Protein AF-A0A1Q9CMD3-F1 (afdb_monomer_lite)

InterPro domains:
  IPR043928 DVNP family [PF19060] (43-126)
  IPR043928 DVNP family [PF19060] (177-260)

Sequence (266 aa):
MALPMKNAMKVMKSSAMKAKTSMKAKAMKVMKKKAVSKIAMGKRAKSVVFRGSKEKTSGGLAKSQLMKNKRGKVVSKKMHAKGKTIQKFVQRWLDSVMTARKELGIKGFCAVGGKSAQGKALYAKAKLCTHLEIMALPMKNAMKVMKSSAMKAKTSMKAKAMKVMKKKAVSKIAMGKRAKSVVFRGSKEKTSGGLAKSQLMKNKRGKVVSKKMHAKGKTIQKFVQRWLDSVMTARKELGIKGFCAVGGKSAQGKALYAKAKALYAA

pLDDT: mean 80.27, std 19.7, range [35.28, 97.06]

Organism: Symbiodinium microadriaticum (NCBI:txid2951)

Secondary structure (DSSP, 8-state):
---SSHHHHHHHHHHHHHHHHHHHHTT----------SEE-STTHHHHHHHTSSSEETT---GGGEEE-TTS-EEEHHHHHHHHHHHHHHHHHHHHHHHHHHHTT--S---TT-SSHHHHHHHHHHHHHHHHHHHTS--TTSSSSSS--------------------PPPPSEE-STTHHHHHHTTSSSEETT--BGGGEEE-TTS-EEEHHHHHHHHHHHHHHHHHHHHHHHHHHHTT--S---TT-SSHHHHHHHHHHHHHHH-

Structure (mmCIF, N/CA/C/O backbone):
data_AF-A0A1Q9CMD3-F1
#
_entry.id   AF-A0A1Q9CMD3-F1
#
loop_
_atom_site.group_PDB
_atom_site.id
_atom_site.type_symbol
_atom_site.label_atom_id
_atom_site.label_alt_id
_atom_site.label_comp_id
_atom_site.label_asym_id
_atom_site.label_entity_id
_atom_site.label_seq_id
_atom_site.pdbx_PDB_ins_code
_atom_site.Cartn_x
_atom_site.Cartn_y
_atom_site.Cartn_z
_atom_site.occupancy
_atom_site.B_iso_or_equiv
_atom_site.auth_seq_id
_atom_site.auth_comp_id
_atom_site.auth_asym_id
_atom_site.auth_atom_id
_atom_site.pdbx_PDB_model_num
ATOM 1 N N . MET A 1 1 ? 54.395 -61.297 -70.691 1.00 45.91 1 MET A N 1
ATOM 2 C CA . MET A 1 1 ? 54.664 -60.338 -69.592 1.00 45.91 1 MET A CA 1
ATOM 3 C C . MET A 1 1 ? 53.956 -59.026 -69.931 1.00 45.91 1 MET A C 1
ATOM 5 O O . MET A 1 1 ? 54.362 -58.338 -70.844 1.00 45.91 1 MET A O 1
ATOM 9 N N . ALA A 1 2 ? 52.705 -58.841 -69.519 1.00 41.75 2 ALA A N 1
ATOM 10 C CA . ALA A 1 2 ? 52.321 -58.203 -68.259 1.00 41.75 2 ALA A CA 1
ATOM 11 C C . ALA A 1 2 ? 52.728 -56.707 -68.155 1.00 41.75 2 ALA A C 1
ATOM 13 O O . ALA A 1 2 ? 53.843 -56.397 -67.759 1.00 41.75 2 ALA A O 1
ATOM 14 N N . LEU A 1 3 ? 51.721 -55.832 -68.351 1.00 39.56 3 LEU A N 1
ATOM 15 C CA . LEU A 1 3 ? 51.469 -54.551 -67.652 1.00 39.56 3 LEU A CA 1
ATOM 16 C C . LEU A 1 3 ? 52.010 -53.219 -68.235 1.00 39.56 3 LEU A C 1
ATOM 18 O O . LEU A 1 3 ? 52.979 -52.682 -67.706 1.00 39.56 3 LEU A O 1
ATOM 22 N N . PRO A 1 4 ? 51.229 -52.524 -69.091 1.00 51.47 4 PRO A N 1
ATOM 23 C CA . PRO A 1 4 ? 51.308 -51.067 -69.232 1.00 51.47 4 PRO A CA 1
ATOM 24 C C . PRO A 1 4 ? 50.122 -50.325 -68.577 1.00 51.47 4 PRO A C 1
ATOM 26 O O . PRO A 1 4 ? 49.902 -49.152 -68.851 1.00 51.47 4 PRO A O 1
ATOM 29 N N . MET A 1 5 ? 49.344 -50.960 -67.684 1.00 53.59 5 MET A N 1
ATOM 30 C CA . MET A 1 5 ? 48.170 -50.316 -67.052 1.00 53.59 5 MET A CA 1
ATOM 31 C C . MET A 1 5 ? 48.361 -49.882 -65.586 1.00 53.59 5 MET A C 1
ATOM 33 O O . MET A 1 5 ? 47.509 -49.189 -65.031 1.00 53.59 5 MET A O 1
ATOM 37 N N . LYS A 1 6 ? 49.484 -50.224 -64.933 1.00 52.44 6 LYS A N 1
ATOM 38 C CA . LYS A 1 6 ? 49.703 -49.885 -63.508 1.00 52.44 6 LYS A CA 1
ATOM 39 C C . LYS A 1 6 ? 50.138 -48.431 -63.269 1.00 52.44 6 LYS A C 1
ATOM 41 O O . LYS A 1 6 ? 49.813 -47.878 -62.218 1.00 52.44 6 LYS A O 1
ATOM 46 N N . ASN A 1 7 ? 50.799 -47.781 -64.231 1.00 52.72 7 ASN A N 1
ATOM 47 C CA . ASN A 1 7 ? 51.263 -46.395 -64.063 1.00 52.72 7 ASN A CA 1
ATOM 48 C C . ASN A 1 7 ? 50.187 -45.340 -64.371 1.00 52.72 7 ASN A C 1
ATOM 50 O O . ASN A 1 7 ? 50.139 -44.323 -63.681 1.00 52.72 7 ASN A O 1
ATOM 54 N N . ALA A 1 8 ? 49.257 -45.599 -65.296 1.00 46.97 8 ALA A N 1
ATOM 55 C CA . ALA A 1 8 ? 48.162 -44.667 -65.592 1.00 46.97 8 ALA A CA 1
ATOM 56 C C . ALA A 1 8 ? 47.165 -44.533 -64.418 1.00 46.97 8 ALA A C 1
ATOM 58 O O . ALA A 1 8 ? 46.752 -43.429 -64.057 1.00 46.97 8 ALA A O 1
ATOM 59 N N . MET A 1 9 ? 46.856 -45.635 -63.720 1.00 48.22 9 MET A N 1
ATOM 60 C CA . MET A 1 9 ? 45.978 -45.607 -62.538 1.00 48.22 9 MET A CA 1
ATOM 61 C C . MET A 1 9 ? 46.609 -44.932 -61.305 1.00 48.22 9 MET A C 1
ATOM 63 O O . MET A 1 9 ? 45.882 -44.423 -60.446 1.00 48.22 9 MET A O 1
ATOM 67 N N . LYS A 1 10 ? 47.947 -44.899 -61.198 1.00 51.09 10 LYS A N 1
ATOM 68 C CA . LYS A 1 10 ? 48.663 -44.271 -60.070 1.00 51.09 10 LYS A CA 1
ATOM 69 C C . LYS A 1 10 ? 48.690 -42.741 -60.180 1.00 51.09 10 LYS A C 1
ATOM 71 O O . LYS A 1 10 ? 48.614 -42.058 -59.158 1.00 51.09 10 LYS A O 1
ATOM 76 N N . VAL A 1 11 ? 48.702 -42.204 -61.403 1.00 50.59 11 VAL A N 1
ATOM 77 C CA . VAL A 1 11 ? 48.657 -40.753 -61.665 1.00 50.59 11 VAL A CA 1
ATOM 78 C C . VAL A 1 11 ? 47.238 -40.184 -61.488 1.00 50.59 11 VAL A C 1
ATOM 80 O O . VAL A 1 11 ? 47.074 -39.109 -60.915 1.00 50.59 11 VAL A O 1
ATOM 83 N N . MET A 1 12 ? 46.186 -40.930 -61.847 1.00 49.44 12 MET A N 1
ATOM 84 C CA . MET A 1 12 ? 44.799 -40.497 -61.594 1.00 49.44 12 MET A CA 1
ATOM 85 C C . MET A 1 12 ? 44.410 -40.525 -60.103 1.00 49.44 12 MET A C 1
ATOM 87 O O . MET A 1 12 ? 43.695 -39.635 -59.634 1.00 49.44 12 MET A O 1
ATOM 91 N N . LYS A 1 13 ? 44.908 -41.496 -59.317 1.00 50.81 13 LYS A N 1
ATOM 92 C CA . LYS A 1 13 ? 44.620 -41.576 -57.869 1.00 50.81 13 LYS A CA 1
ATOM 93 C C . LYS A 1 13 ? 45.276 -40.455 -57.050 1.00 50.81 13 LYS A C 1
ATOM 95 O O . LYS A 1 13 ? 44.683 -40.027 -56.061 1.00 50.81 13 LYS A O 1
ATOM 100 N N . SER A 1 14 ? 46.440 -39.935 -57.448 1.00 47.00 14 SER A N 1
ATOM 101 C CA . SER A 1 14 ? 47.123 -38.852 -56.716 1.00 47.00 14 SER A CA 1
ATOM 102 C C . SER A 1 14 ? 46.487 -37.472 -56.948 1.00 47.00 14 SER A C 1
ATOM 104 O O . SER A 1 14 ? 46.423 -36.662 -56.018 1.00 47.00 14 SER A O 1
ATOM 106 N N . SER A 1 15 ? 45.931 -37.229 -58.141 1.00 49.12 15 SER A N 1
ATOM 107 C CA . SER A 1 15 ? 45.196 -35.995 -58.456 1.00 49.12 15 SER A CA 1
ATOM 108 C C . SER A 1 15 ? 43.824 -35.948 -57.757 1.00 49.12 15 SER A C 1
ATOM 110 O O . SER A 1 15 ? 43.466 -34.948 -57.129 1.00 49.12 15 SER A O 1
ATOM 112 N N . ALA A 1 16 ? 43.100 -37.076 -57.716 1.00 44.84 16 ALA A N 1
ATOM 113 C CA . ALA A 1 16 ? 41.810 -37.172 -57.023 1.00 44.84 16 ALA A CA 1
ATOM 114 C C . ALA A 1 16 ? 41.920 -37.053 -55.484 1.00 44.84 16 ALA A C 1
ATOM 116 O O . ALA A 1 16 ? 41.021 -36.510 -54.833 1.00 44.84 16 ALA A O 1
ATOM 117 N N . MET A 1 17 ? 43.025 -37.511 -54.878 1.00 47.94 17 MET A N 1
ATOM 118 C CA . MET A 1 17 ? 43.233 -37.422 -53.423 1.00 47.94 17 MET A CA 1
ATOM 119 C C . MET A 1 17 ? 43.697 -36.025 -52.962 1.00 47.94 17 MET A C 1
ATOM 121 O O . MET A 1 17 ? 43.303 -35.595 -51.875 1.00 47.94 17 MET A O 1
ATOM 125 N N . LYS A 1 18 ? 44.447 -35.276 -53.792 1.00 49.75 18 LYS A N 1
ATOM 126 C CA . LYS A 1 18 ? 44.808 -33.858 -53.541 1.00 49.75 18 LYS A CA 1
ATOM 127 C C . LYS A 1 18 ? 43.631 -32.888 -53.738 1.00 49.75 18 LYS A C 1
ATOM 129 O O . LYS A 1 18 ? 43.556 -31.855 -53.067 1.00 49.75 18 LYS A O 1
ATOM 134 N N . ALA A 1 19 ? 42.660 -33.238 -54.583 1.00 42.16 19 ALA A N 1
ATOM 135 C CA . ALA A 1 19 ? 41.418 -32.474 -54.724 1.00 42.16 19 ALA A CA 1
ATOM 136 C C . ALA A 1 19 ? 40.466 -32.652 -53.517 1.00 42.16 19 ALA A C 1
ATOM 138 O O . ALA A 1 19 ? 39.812 -31.699 -53.095 1.00 42.16 19 ALA A O 1
ATOM 139 N N . LYS A 1 20 ? 40.426 -33.836 -52.882 1.00 44.34 20 LYS A N 1
ATOM 140 C CA . LYS A 1 20 ? 39.588 -34.070 -51.684 1.00 44.34 20 LYS A CA 1
ATOM 141 C C . LYS A 1 20 ? 40.171 -33.494 -50.386 1.00 44.34 20 LYS A C 1
ATOM 143 O O . LYS A 1 20 ? 39.403 -33.071 -49.520 1.00 44.34 20 LYS A O 1
ATOM 148 N N . THR A 1 21 ? 41.495 -33.422 -50.235 1.00 44.50 21 THR A N 1
ATOM 149 C CA . THR A 1 21 ? 42.132 -32.816 -49.045 1.00 44.50 21 THR A CA 1
ATOM 150 C C . THR A 1 21 ? 42.073 -31.287 -49.044 1.00 44.50 21 THR A C 1
ATOM 152 O O . THR A 1 21 ? 41.941 -30.689 -47.977 1.00 44.50 21 THR A O 1
ATOM 155 N N . SER A 1 22 ? 42.045 -30.640 -50.212 1.00 40.25 22 SER A N 1
ATOM 156 C CA . SER A 1 22 ? 41.871 -29.181 -50.317 1.00 40.25 22 SER A CA 1
ATOM 157 C C . SER A 1 22 ? 40.414 -28.715 -50.156 1.00 40.25 22 SER A C 1
ATOM 159 O O . SER A 1 22 ? 40.174 -27.598 -49.690 1.00 40.25 22 SER A O 1
ATOM 161 N N . MET A 1 23 ? 39.424 -29.570 -50.444 1.00 44.78 23 MET A N 1
ATOM 162 C CA . MET A 1 23 ? 38.004 -29.250 -50.222 1.00 44.78 23 MET A CA 1
ATOM 163 C C . MET A 1 23 ? 37.553 -29.417 -48.762 1.00 44.78 23 MET A C 1
ATOM 165 O O . MET A 1 23 ? 36.684 -28.671 -48.309 1.00 44.78 23 MET A O 1
ATOM 169 N N . LYS A 1 24 ? 38.171 -30.315 -47.977 1.00 45.47 24 LYS A N 1
ATOM 170 C CA . LYS A 1 24 ? 37.825 -30.493 -46.550 1.00 45.47 24 LYS A CA 1
ATOM 171 C C . LYS A 1 24 ? 38.334 -29.346 -45.660 1.00 45.47 24 LYS A C 1
ATOM 173 O O . LYS A 1 24 ? 37.730 -29.062 -44.629 1.00 45.47 24 LYS A O 1
ATOM 178 N N . ALA A 1 25 ? 39.375 -28.625 -46.087 1.00 45.84 25 ALA A N 1
ATOM 179 C CA . ALA A 1 25 ? 39.889 -27.444 -45.385 1.00 45.84 25 ALA A CA 1
ATOM 180 C C . ALA A 1 25 ? 39.056 -26.165 -45.626 1.00 45.84 25 ALA A C 1
ATOM 182 O O . ALA A 1 25 ? 39.035 -25.274 -44.778 1.00 45.84 25 ALA A O 1
ATOM 183 N N . LYS A 1 26 ? 38.312 -26.070 -46.740 1.00 47.91 26 LYS A N 1
ATOM 184 C CA . LYS A 1 26 ? 37.488 -24.889 -47.081 1.00 47.91 26 LYS A CA 1
ATOM 185 C C . LYS A 1 26 ? 36.060 -24.908 -46.513 1.00 47.91 26 LYS A C 1
ATOM 187 O O . LYS A 1 26 ? 35.317 -23.952 -46.724 1.00 47.91 26 LYS A O 1
ATOM 192 N N . ALA A 1 27 ? 35.689 -25.936 -45.745 1.00 42.16 27 ALA A N 1
ATOM 193 C CA . ALA A 1 27 ? 34.388 -26.029 -45.072 1.00 42.16 27 ALA A CA 1
ATOM 194 C C . ALA A 1 27 ? 34.438 -25.792 -43.549 1.00 42.16 27 ALA A C 1
ATOM 196 O O . ALA A 1 27 ? 33.405 -25.875 -42.889 1.00 42.16 27 ALA A O 1
ATOM 197 N N . MET A 1 28 ? 35.582 -25.406 -42.969 1.00 50.91 28 MET A N 1
ATOM 198 C CA . MET A 1 28 ? 35.566 -24.735 -41.665 1.00 50.91 28 MET A CA 1
ATOM 199 C C . MET A 1 28 ? 35.307 -23.251 -41.890 1.00 50.91 28 MET A C 1
ATOM 201 O O . MET A 1 28 ? 36.208 -22.413 -41.857 1.00 50.91 28 MET A O 1
ATOM 205 N N . LYS A 1 29 ? 34.039 -22.910 -42.136 1.00 52.44 29 LYS A N 1
ATOM 206 C CA . LYS A 1 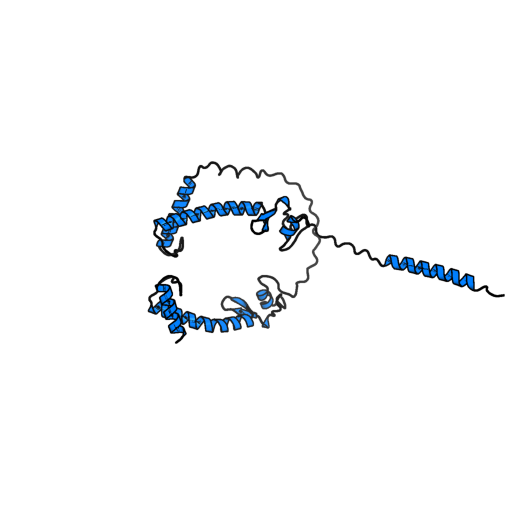29 ? 33.581 -21.529 -42.030 1.00 52.44 29 LYS A CA 1
ATOM 207 C C . LYS A 1 29 ? 33.832 -21.106 -40.590 1.00 52.44 29 LYS A C 1
ATOM 209 O O . LYS A 1 29 ? 33.060 -21.450 -39.699 1.00 52.44 29 LYS A O 1
ATOM 214 N N . VAL A 1 30 ? 34.946 -20.401 -40.389 1.00 52.50 30 VAL A N 1
ATOM 215 C CA . VAL A 1 30 ? 35.328 -19.711 -39.161 1.00 52.50 30 VAL A CA 1
ATOM 216 C C . VAL A 1 30 ? 34.055 -19.118 -38.577 1.00 52.50 30 VAL A C 1
ATOM 218 O O . VAL A 1 30 ? 33.485 -18.177 -39.138 1.00 52.50 30 VAL A O 1
ATOM 221 N N . MET A 1 31 ? 33.554 -19.710 -37.490 1.00 54.78 31 MET A N 1
ATOM 222 C CA . MET A 1 31 ? 32.472 -19.128 -36.712 1.00 54.78 31 MET A CA 1
ATOM 223 C C . MET A 1 31 ? 33.033 -17.800 -36.212 1.00 54.78 31 MET A C 1
ATOM 225 O O . MET A 1 31 ? 33.760 -17.753 -35.222 1.00 54.78 31 MET A O 1
ATOM 229 N N . LYS A 1 32 ? 32.785 -16.720 -36.960 1.00 59.06 32 LYS A N 1
ATOM 230 C CA . LYS A 1 32 ? 33.222 -15.369 -36.621 1.00 59.06 32 LYS A CA 1
ATOM 231 C C . LYS A 1 32 ? 32.688 -15.121 -35.216 1.00 59.06 32 LYS A C 1
ATOM 233 O O . LYS A 1 32 ? 31.472 -14.996 -35.055 1.00 59.06 32 LYS A O 1
ATOM 238 N N . LYS A 1 33 ? 33.562 -15.176 -34.195 1.00 57.81 33 LYS A N 1
ATOM 239 C CA . LYS A 1 33 ? 33.167 -15.036 -32.784 1.00 57.81 33 LYS A CA 1
ATOM 240 C C . LYS A 1 33 ? 32.242 -13.828 -32.715 1.00 57.81 33 LYS A C 1
ATOM 242 O O . LYS A 1 33 ? 32.647 -12.728 -33.092 1.00 57.81 33 LYS A O 1
ATOM 247 N N . LYS A 1 34 ? 30.980 -14.033 -32.313 1.00 60.78 34 LYS A N 1
ATOM 248 C CA . LYS A 1 34 ? 30.021 -12.930 -32.176 1.00 60.78 34 LYS A CA 1
ATOM 249 C C . LYS A 1 34 ? 30.675 -11.886 -31.281 1.00 60.78 34 LYS A C 1
ATOM 251 O O . LYS A 1 34 ? 30.988 -12.194 -30.133 1.00 60.78 34 LYS A O 1
ATOM 256 N N . ALA A 1 35 ? 30.900 -10.682 -31.807 1.00 64.75 35 ALA A N 1
ATOM 257 C CA . ALA A 1 35 ? 31.479 -9.592 -31.036 1.00 64.75 35 ALA A CA 1
ATOM 258 C C . ALA A 1 35 ? 30.592 -9.349 -29.808 1.00 64.75 35 ALA A C 1
ATOM 260 O O . ALA A 1 35 ? 29.446 -8.903 -29.908 1.00 64.75 35 ALA A O 1
ATOM 261 N N . VAL A 1 36 ? 31.096 -9.730 -28.638 1.00 68.69 36 VAL A N 1
ATOM 262 C CA . VAL A 1 36 ? 30.361 -9.616 -27.386 1.00 68.69 36 VAL A CA 1
ATOM 263 C C . VAL A 1 36 ? 30.291 -8.130 -27.041 1.00 68.69 36 VAL A C 1
ATOM 265 O O . VAL A 1 36 ? 31.316 -7.468 -26.920 1.00 68.69 36 VAL A O 1
ATOM 268 N N . SER A 1 37 ? 29.079 -7.584 -26.888 1.00 83.00 37 SER A N 1
ATOM 269 C CA . SER A 1 37 ? 28.896 -6.151 -26.613 1.00 83.00 37 SER A CA 1
ATOM 270 C C . SER A 1 37 ? 29.738 -5.698 -25.412 1.00 83.00 37 SER A C 1
ATOM 272 O O . SER A 1 37 ? 29.690 -6.329 -24.360 1.00 83.00 37 SER A O 1
ATOM 274 N N . LYS A 1 38 ? 30.455 -4.575 -25.507 1.00 85.62 38 LYS A N 1
ATOM 275 C CA . LYS A 1 38 ? 31.167 -3.985 -24.352 1.00 85.62 38 LYS A CA 1
ATOM 276 C C . LYS A 1 38 ? 30.211 -3.408 -23.296 1.00 85.62 38 LYS A C 1
ATOM 278 O O . LYS A 1 38 ? 30.563 -3.247 -22.129 1.00 85.62 38 LYS A O 1
ATOM 283 N N . ILE A 1 39 ? 28.968 -3.140 -23.706 1.00 89.00 39 ILE A N 1
ATOM 284 C CA . ILE A 1 39 ? 27.906 -2.562 -22.881 1.00 89.00 39 ILE A CA 1
ATOM 285 C C . ILE A 1 39 ? 27.038 -3.671 -22.280 1.00 89.00 39 ILE A C 1
ATOM 287 O O . ILE A 1 39 ? 26.512 -4.531 -22.996 1.00 89.00 39 ILE A O 1
ATOM 291 N N . ALA A 1 40 ? 26.855 -3.624 -20.963 1.00 88.56 40 ALA A N 1
ATOM 292 C CA . ALA A 1 40 ? 25.946 -4.487 -20.228 1.00 88.56 40 ALA A CA 1
ATOM 293 C C . ALA A 1 40 ? 24.516 -3.930 -20.243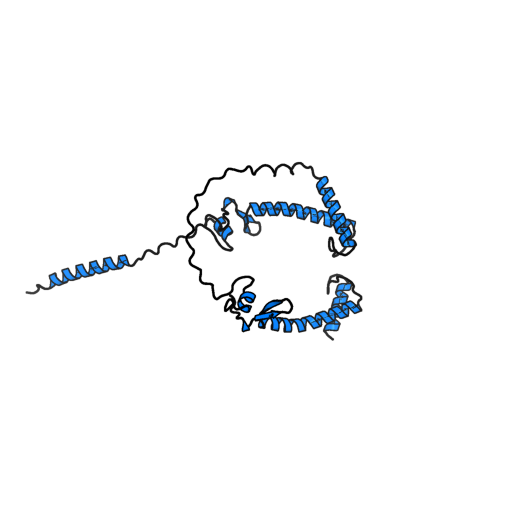 1.00 88.56 40 ALA A C 1
ATOM 295 O O . ALA A 1 40 ? 24.276 -2.770 -19.894 1.00 88.56 40 ALA A O 1
ATOM 296 N N . MET A 1 41 ? 23.559 -4.793 -20.580 1.00 87.75 41 MET A N 1
ATOM 297 C CA . MET A 1 41 ? 22.130 -4.482 -20.616 1.00 87.75 41 MET A CA 1
ATOM 298 C C . MET A 1 41 ? 21.336 -5.446 -19.725 1.00 87.75 41 MET A C 1
ATOM 300 O O . MET A 1 41 ? 21.819 -6.509 -19.334 1.00 87.75 41 MET A O 1
ATOM 304 N N . GLY A 1 42 ? 20.107 -5.059 -19.383 1.00 88.69 42 GLY A N 1
ATOM 305 C CA . GLY A 1 42 ? 19.183 -5.887 -18.607 1.00 88.69 42 GLY A CA 1
ATOM 306 C C . GLY A 1 42 ? 19.400 -5.862 -17.088 1.00 88.69 42 GLY A C 1
ATOM 307 O O . GLY A 1 42 ? 20.217 -5.118 -16.544 1.00 88.69 42 GLY A O 1
ATOM 308 N N . LYS A 1 43 ? 18.632 -6.697 -16.373 1.00 87.25 43 LYS A N 1
ATOM 309 C CA . LYS A 1 43 ? 18.530 -6.696 -14.897 1.00 87.25 43 LYS A CA 1
ATOM 310 C C . LYS A 1 43 ? 19.873 -6.917 -14.190 1.00 87.25 43 LYS A C 1
ATOM 312 O O . LYS A 1 43 ? 20.099 -6.369 -13.114 1.00 87.25 43 LYS A O 1
ATOM 317 N N . ARG A 1 44 ? 20.767 -7.703 -14.799 1.00 90.00 44 ARG A N 1
ATOM 318 C CA . ARG A 1 44 ? 22.097 -8.036 -14.265 1.00 90.00 44 ARG A CA 1
ATOM 319 C C . ARG A 1 44 ? 23.201 -7.080 -14.735 1.00 90.00 44 ARG A C 1
ATOM 321 O O . ARG A 1 44 ? 24.358 -7.311 -14.402 1.00 90.00 44 ARG A O 1
ATOM 328 N N . ALA A 1 45 ? 22.886 -5.993 -15.447 1.00 92.75 45 ALA A N 1
ATOM 329 C CA . ALA A 1 45 ? 23.901 -5.119 -16.044 1.00 92.75 45 ALA A CA 1
ATOM 330 C C . ALA A 1 45 ? 24.957 -4.638 -15.035 1.00 92.75 45 ALA A C 1
ATOM 332 O O . ALA A 1 45 ? 26.149 -4.839 -15.245 1.00 92.75 45 ALA A O 1
ATOM 333 N N . LYS A 1 46 ? 24.524 -4.086 -13.893 1.00 93.88 46 LYS A N 1
ATOM 334 C CA . LYS A 1 46 ? 25.440 -3.615 -12.838 1.00 93.88 46 LYS A CA 1
ATOM 335 C C . LYS A 1 46 ? 26.289 -4.748 -12.261 1.00 93.88 46 LYS A C 1
ATOM 337 O O . LYS A 1 46 ? 27.476 -4.558 -12.043 1.00 93.88 46 LYS A O 1
ATOM 342 N N . SER A 1 47 ? 25.713 -5.931 -12.045 1.00 93.19 47 SER A N 1
ATOM 343 C CA . SER A 1 47 ? 26.474 -7.075 -11.531 1.00 93.19 47 SER A CA 1
ATOM 344 C C . SER A 1 47 ? 27.495 -7.613 -12.529 1.00 93.19 47 SER A C 1
ATOM 346 O O . SER A 1 47 ? 28.584 -7.985 -12.114 1.00 93.19 47 SER A O 1
ATOM 348 N N . VAL A 1 48 ? 27.174 -7.630 -13.825 1.00 93.00 48 VAL A N 1
ATOM 349 C CA . VAL A 1 48 ? 28.094 -8.102 -14.870 1.00 93.00 48 VAL A CA 1
ATOM 350 C C . VAL A 1 48 ? 29.262 -7.126 -15.043 1.00 93.00 48 VAL A C 1
ATOM 352 O O . VAL A 1 48 ? 30.405 -7.560 -15.117 1.00 93.00 48 VAL A O 1
ATOM 355 N N . VAL A 1 49 ? 28.995 -5.815 -15.011 1.00 94.75 49 VAL A N 1
ATOM 356 C CA . VAL A 1 49 ? 30.052 -4.784 -15.024 1.00 94.75 49 VAL A CA 1
ATOM 357 C C . VAL A 1 49 ? 30.922 -4.868 -13.772 1.00 94.75 49 VAL A C 1
ATOM 359 O O . VAL A 1 49 ? 32.141 -4.801 -13.854 1.00 94.75 49 VAL A O 1
ATOM 362 N N . PHE A 1 50 ? 30.318 -5.079 -12.602 1.00 94.19 50 PHE A N 1
ATOM 363 C CA . PHE A 1 50 ? 31.071 -5.218 -11.355 1.00 94.19 50 PHE A CA 1
ATOM 364 C C . PHE A 1 50 ? 31.976 -6.461 -11.337 1.00 94.19 50 PHE A C 1
ATOM 366 O O . PHE A 1 50 ? 33.073 -6.405 -10.788 1.00 94.19 50 PHE A O 1
ATOM 373 N N . ARG A 1 51 ? 31.541 -7.559 -11.972 1.00 91.38 51 ARG A N 1
ATOM 374 C CA . ARG A 1 51 ? 32.350 -8.772 -12.186 1.00 91.38 51 ARG A CA 1
ATOM 375 C C . ARG A 1 51 ? 33.457 -8.590 -13.233 1.00 91.38 51 ARG A C 1
ATOM 377 O O . ARG A 1 51 ? 34.363 -9.405 -13.266 1.00 91.38 51 ARG A O 1
ATOM 38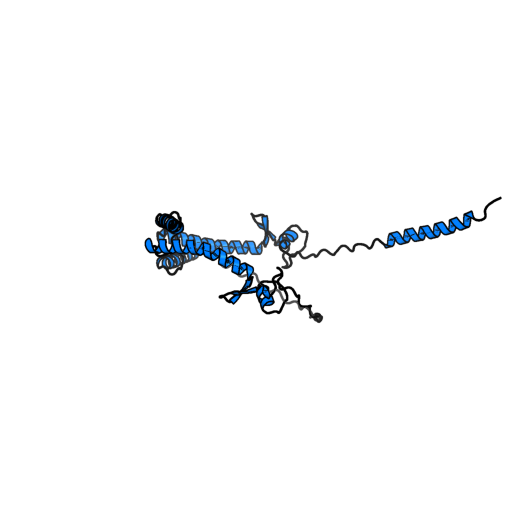4 N N . GLY A 1 52 ? 33.400 -7.544 -14.060 1.00 90.19 52 GLY A N 1
ATOM 385 C CA . GLY A 1 52 ? 34.406 -7.253 -15.086 1.00 90.19 52 GLY A CA 1
ATOM 386 C C . GLY A 1 52 ? 34.141 -7.880 -16.456 1.00 90.19 52 GLY A C 1
ATOM 387 O O . GLY A 1 52 ? 34.884 -7.614 -17.388 1.00 90.19 52 GLY A O 1
ATOM 388 N N . SER A 1 53 ? 33.057 -8.643 -16.643 1.00 88.50 53 SER A N 1
ATOM 389 C CA . SER A 1 53 ? 32.749 -9.262 -17.949 1.00 88.50 53 SER A CA 1
ATOM 390 C C . SER A 1 53 ? 32.295 -8.250 -19.014 1.00 88.50 53 SER A C 1
ATOM 392 O O . SER A 1 53 ? 32.090 -8.608 -20.174 1.00 88.50 53 SER A O 1
ATOM 394 N N . LYS A 1 54 ? 32.028 -7.003 -18.605 1.00 88.69 54 LYS A N 1
ATOM 395 C CA . LYS A 1 54 ? 31.573 -5.887 -19.443 1.00 88.69 54 LYS A CA 1
ATOM 396 C C . LYS A 1 54 ? 32.171 -4.592 -18.906 1.00 88.69 54 LYS A C 1
ATOM 398 O O . LYS A 1 54 ? 32.270 -4.426 -17.693 1.00 88.69 54 LYS A O 1
ATOM 403 N N . GLU A 1 55 ? 32.478 -3.656 -19.796 1.00 90.25 55 GLU A N 1
ATOM 404 C CA . GLU A 1 55 ? 33.143 -2.396 -19.444 1.00 90.25 55 GLU A CA 1
ATOM 405 C C . GLU A 1 55 ? 32.195 -1.422 -18.723 1.00 90.25 55 GLU A C 1
ATOM 407 O O . GLU A 1 55 ? 32.540 -0.844 -17.691 1.00 90.25 55 GLU A O 1
ATOM 412 N N . LYS A 1 56 ? 30.973 -1.244 -19.245 1.00 93.31 56 LYS A N 1
ATOM 413 C CA . LYS A 1 56 ? 30.011 -0.257 -18.729 1.00 93.31 56 LYS A CA 1
ATOM 414 C C . LYS A 1 56 ? 28.565 -0.702 -18.868 1.00 93.31 56 LYS A C 1
ATOM 416 O O . LYS A 1 56 ? 28.223 -1.525 -19.713 1.00 93.31 56 LYS A O 1
ATOM 421 N N . THR A 1 57 ? 27.684 -0.152 -18.037 1.00 92.88 57 THR A N 1
ATOM 422 C CA . THR A 1 57 ? 26.230 -0.343 -18.197 1.00 92.88 57 THR A CA 1
ATOM 423 C C . THR A 1 57 ? 25.692 0.514 -19.345 1.00 92.88 57 THR A C 1
ATOM 425 O O . THR A 1 57 ? 26.344 1.468 -19.762 1.00 92.88 57 THR A O 1
ATOM 428 N N . SER A 1 58 ? 24.473 0.242 -19.820 1.00 88.44 58 SER A N 1
ATOM 429 C CA . SER A 1 58 ? 23.786 1.119 -20.786 1.00 88.44 58 SER A CA 1
ATOM 430 C C . SER A 1 58 ? 23.636 2.571 -20.309 1.00 88.44 58 SER A C 1
ATOM 432 O O . SER A 1 58 ? 23.506 3.466 -21.131 1.00 88.44 58 SER A O 1
ATOM 434 N N . GLY A 1 59 ? 23.681 2.811 -18.993 1.00 87.56 59 GLY A N 1
ATOM 435 C CA . GLY A 1 59 ? 23.691 4.143 -18.378 1.00 87.56 59 GLY A CA 1
ATOM 436 C C . GLY A 1 59 ? 25.090 4.678 -18.049 1.00 87.56 59 GLY A C 1
ATOM 437 O O . GLY A 1 59 ? 25.210 5.538 -17.186 1.00 87.56 59 GLY A O 1
ATOM 438 N N . GLY A 1 60 ? 26.151 4.117 -18.635 1.00 91.81 60 GLY A N 1
ATOM 439 C CA . GLY A 1 60 ? 27.521 4.627 -18.511 1.00 91.81 60 GLY A CA 1
ATOM 440 C C . GLY A 1 60 ? 28.278 4.251 -17.233 1.00 91.81 60 GLY A C 1
ATOM 441 O O . GLY A 1 60 ? 29.461 4.549 -17.143 1.00 91.81 60 GLY A O 1
ATOM 442 N N . LEU A 1 61 ? 27.659 3.565 -16.262 1.00 93.94 61 LEU A N 1
ATOM 443 C CA . LEU A 1 61 ? 28.372 3.191 -15.029 1.00 93.94 61 LEU A CA 1
ATOM 444 C C . LEU A 1 61 ? 29.471 2.153 -15.280 1.00 93.94 61 LEU A C 1
ATOM 446 O O . LEU A 1 61 ? 29.163 1.074 -15.796 1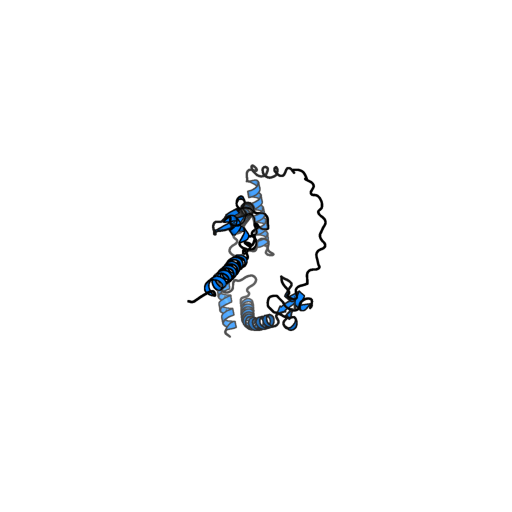.00 93.94 61 LEU A O 1
ATOM 450 N N . ALA A 1 62 ? 30.685 2.462 -14.822 1.00 94.75 62 ALA A N 1
ATOM 451 C CA . ALA A 1 62 ? 31.842 1.566 -14.767 1.00 94.75 62 ALA A CA 1
ATOM 452 C C . ALA A 1 62 ? 31.984 0.885 -13.389 1.00 94.75 62 ALA A C 1
ATOM 454 O O . ALA A 1 62 ? 31.328 1.272 -12.416 1.00 94.75 62 ALA A O 1
ATOM 455 N N . LYS A 1 63 ? 32.869 -0.118 -13.284 1.00 94.31 63 LYS A N 1
ATOM 456 C CA . LYS A 1 63 ? 33.110 -0.890 -12.046 1.00 94.31 63 LYS A CA 1
ATOM 457 C C . LYS A 1 63 ? 33.476 -0.005 -10.847 1.00 94.31 63 LYS A C 1
ATOM 459 O O . LYS A 1 63 ? 32.936 -0.216 -9.764 1.00 94.31 63 LYS A O 1
ATOM 464 N N . SER A 1 64 ? 34.307 1.021 -11.044 1.00 94.38 64 SER A N 1
ATOM 465 C CA . SER A 1 64 ? 34.752 1.950 -9.987 1.00 94.38 64 SER A CA 1
ATOM 466 C C . SER A 1 64 ? 33.601 2.685 -9.286 1.00 94.38 64 SER A C 1
ATOM 468 O O . SER A 1 64 ? 33.689 3.003 -8.098 1.00 94.38 64 SER A O 1
ATOM 470 N N . GLN A 1 65 ? 32.487 2.901 -9.991 1.00 94.12 65 GLN A N 1
ATOM 471 C CA . GLN A 1 65 ? 31.300 3.619 -9.515 1.00 94.12 65 GLN A CA 1
ATOM 472 C C . GLN A 1 65 ? 30.247 2.698 -8.878 1.00 94.12 65 GLN A C 1
ATOM 474 O O . GLN A 1 65 ? 29.167 3.156 -8.478 1.00 94.12 65 GLN A O 1
ATOM 479 N N . LEU A 1 66 ? 30.531 1.398 -8.796 1.00 96.12 66 LEU A N 1
ATOM 480 C CA . LEU A 1 66 ? 29.641 0.371 -8.267 1.00 96.12 66 LEU A CA 1
ATOM 481 C C . LEU A 1 66 ? 30.182 -0.197 -6.947 1.00 96.12 66 LEU A C 1
ATOM 483 O O . LEU A 1 66 ? 31.382 -0.209 -6.696 1.00 96.12 66 LEU A O 1
ATOM 487 N N . MET A 1 67 ? 29.279 -0.665 -6.088 1.00 95.12 67 MET A N 1
ATOM 488 C CA . MET A 1 67 ? 29.598 -1.326 -4.817 1.00 95.12 67 MET A CA 1
ATOM 489 C C . MET A 1 67 ? 28.568 -2.416 -4.508 1.00 95.12 67 MET A C 1
ATOM 491 O O . MET A 1 67 ? 27.425 -2.331 -4.966 1.00 95.12 67 MET A O 1
ATOM 495 N N . LYS A 1 68 ? 28.939 -3.419 -3.710 1.00 95.19 68 LYS A N 1
ATOM 496 C CA . LYS A 1 68 ? 27.985 -4.373 -3.124 1.00 95.19 68 LYS A CA 1
ATOM 497 C C . LYS A 1 68 ? 27.434 -3.797 -1.818 1.00 95.19 68 LYS A C 1
ATOM 499 O O . LYS A 1 68 ? 28.182 -3.240 -1.025 1.00 95.19 68 LYS A O 1
ATOM 504 N N . ASN A 1 69 ? 26.123 -3.897 -1.608 1.00 93.06 69 ASN A N 1
ATOM 505 C CA . ASN A 1 69 ? 25.517 -3.584 -0.312 1.00 93.06 69 ASN A CA 1
ATOM 506 C C . ASN A 1 69 ? 25.551 -4.805 0.626 1.00 93.06 69 ASN A C 1
ATOM 508 O O . ASN A 1 69 ? 25.856 -5.911 0.186 1.00 93.06 69 ASN A O 1
ATOM 512 N N . LYS A 1 70 ? 25.123 -4.629 1.885 1.00 91.12 70 LYS A N 1
ATOM 513 C CA . LYS A 1 70 ? 25.021 -5.722 2.874 1.00 91.12 70 LYS A CA 1
ATOM 514 C C . LYS A 1 70 ? 24.144 -6.914 2.453 1.00 91.12 70 LYS A C 1
ATOM 516 O O . LYS A 1 70 ? 24.254 -7.985 3.016 1.00 91.12 70 LYS A O 1
ATOM 521 N N . ARG A 1 71 ? 23.269 -6.737 1.455 1.00 90.81 71 ARG A N 1
ATOM 522 C CA . ARG A 1 71 ? 22.403 -7.791 0.887 1.00 90.81 71 ARG A CA 1
ATOM 523 C C . ARG A 1 71 ? 23.014 -8.436 -0.367 1.00 90.81 71 ARG A C 1
ATOM 525 O O . ARG A 1 71 ? 22.296 -9.034 -1.160 1.00 90.81 71 ARG A O 1
ATOM 532 N N . GLY A 1 72 ? 24.296 -8.189 -0.644 1.00 90.69 72 GLY A N 1
ATOM 533 C CA . GLY A 1 72 ? 25.005 -8.689 -1.825 1.00 90.69 72 GLY A CA 1
ATOM 534 C C . GLY A 1 72 ? 24.611 -8.039 -3.162 1.00 90.69 72 GLY A C 1
ATOM 535 O O . GLY A 1 72 ? 25.139 -8.406 -4.213 1.00 90.69 72 GLY A O 1
ATOM 536 N N . LYS A 1 73 ? 23.711 -7.046 -3.174 1.00 93.31 73 LYS A N 1
ATOM 537 C CA . LYS A 1 73 ? 23.245 -6.385 -4.403 1.00 93.31 73 LYS A CA 1
ATOM 538 C C . LYS A 1 73 ? 24.236 -5.317 -4.860 1.00 93.31 73 LYS A C 1
ATOM 540 O O . LYS A 1 73 ? 24.577 -4.415 -4.096 1.00 93.31 73 LYS A O 1
ATOM 545 N N . VAL A 1 74 ? 24.608 -5.362 -6.142 1.00 95.25 74 VAL A N 1
ATOM 546 C CA . VAL A 1 74 ? 25.447 -4.332 -6.772 1.00 95.25 74 VAL A CA 1
ATOM 547 C C . VAL A 1 74 ? 24.631 -3.068 -7.052 1.00 95.25 74 VAL A C 1
ATOM 549 O O . VAL A 1 74 ? 23.658 -3.079 -7.814 1.00 95.25 74 VAL A O 1
ATOM 552 N N . VAL A 1 75 ? 25.044 -1.963 -6.442 1.00 94.44 75 VAL A N 1
ATOM 553 C CA . VAL A 1 75 ? 24.413 -0.642 -6.519 1.00 94.44 75 VAL A CA 1
ATOM 554 C C . VAL A 1 75 ? 25.433 0.422 -6.926 1.00 94.44 75 VAL A C 1
ATOM 556 O O . VAL A 1 75 ? 26.635 0.187 -6.901 1.00 94.44 75 VAL A O 1
ATOM 559 N N . SER A 1 76 ? 24.954 1.598 -7.336 1.00 95.12 76 SER A N 1
ATOM 560 C CA . SER A 1 76 ? 25.830 2.745 -7.616 1.00 95.12 76 SER A CA 1
ATOM 561 C C . SER A 1 76 ? 26.258 3.405 -6.306 1.00 95.12 76 SER A C 1
ATOM 563 O O . SER A 1 76 ? 25.392 3.685 -5.476 1.00 95.12 76 SER A O 1
ATOM 565 N N . LYS A 1 77 ? 27.555 3.703 -6.154 1.00 96.00 77 LYS A N 1
ATOM 566 C CA . LYS A 1 77 ? 28.114 4.422 -4.996 1.00 96.00 77 LYS A CA 1
ATOM 567 C C . LYS A 1 77 ? 27.441 5.785 -4.798 1.00 96.00 77 LYS A C 1
ATOM 569 O O . LYS A 1 77 ? 26.976 6.085 -3.704 1.00 96.00 77 LYS A O 1
ATOM 574 N N . LYS A 1 78 ? 27.270 6.555 -5.882 1.00 93.75 78 LYS A N 1
ATOM 575 C CA . LYS A 1 78 ? 26.578 7.860 -5.874 1.00 93.75 78 LYS A CA 1
ATOM 576 C C . LYS A 1 78 ? 25.136 7.743 -5.374 1.00 93.75 78 LYS A C 1
ATOM 578 O O . LYS A 1 78 ? 24.705 8.511 -4.520 1.00 93.75 78 LYS A O 1
ATOM 583 N N . MET A 1 79 ? 24.393 6.753 -5.876 1.00 91.75 79 MET A N 1
ATOM 584 C CA . MET A 1 79 ? 23.013 6.516 -5.432 1.00 91.75 79 MET A CA 1
ATOM 585 C C . MET A 1 79 ? 22.943 6.042 -3.979 1.00 91.75 79 MET A C 1
ATOM 587 O O . MET A 1 79 ? 22.017 6.415 -3.267 1.00 91.75 79 MET A O 1
ATOM 591 N N . HIS A 1 80 ? 23.905 5.230 -3.537 1.00 93.38 80 HIS A N 1
ATOM 592 C CA . HIS A 1 80 ? 23.994 4.791 -2.149 1.00 93.38 80 HIS A CA 1
ATOM 593 C C . HIS A 1 80 ? 24.257 5.973 -1.205 1.00 93.38 80 HIS A C 1
ATOM 595 O O . HIS A 1 80 ? 23.544 6.120 -0.217 1.00 93.38 80 HIS A O 1
ATOM 601 N N . ALA A 1 81 ? 25.198 6.859 -1.550 1.00 92.25 81 ALA A N 1
ATOM 602 C CA . ALA A 1 81 ? 25.487 8.072 -0.786 1.00 92.25 81 ALA A CA 1
ATOM 603 C C . ALA A 1 81 ? 24.266 9.005 -0.696 1.00 92.25 81 ALA A C 1
ATOM 605 O O . ALA A 1 81 ? 23.887 9.412 0.399 1.00 92.25 81 ALA A O 1
ATOM 606 N N . LYS A 1 82 ? 23.576 9.256 -1.819 1.00 92.75 82 LYS A N 1
ATOM 607 C CA . LYS A 1 82 ? 22.322 10.033 -1.825 1.00 92.75 82 LYS A CA 1
ATOM 608 C C . LYS A 1 82 ? 21.230 9.379 -0.969 1.00 92.75 82 LYS A C 1
ATOM 610 O O . LYS A 1 82 ? 20.481 10.059 -0.281 1.00 92.75 82 LYS A O 1
ATOM 615 N N . GLY A 1 83 ? 21.135 8.050 -0.989 1.00 90.44 83 GLY A N 1
ATOM 616 C CA . GLY A 1 83 ? 20.215 7.322 -0.116 1.00 90.44 83 GLY A CA 1
ATOM 617 C C . GLY A 1 83 ? 20.537 7.525 1.366 1.00 90.44 83 GLY A C 1
ATOM 618 O O . GLY A 1 83 ? 19.624 7.691 2.167 1.00 90.44 83 GLY A O 1
ATOM 619 N N . LYS A 1 84 ? 21.824 7.566 1.727 1.00 91.44 84 LYS A N 1
ATOM 620 C CA . LYS A 1 84 ? 22.275 7.806 3.103 1.00 91.44 84 LYS A CA 1
ATOM 621 C C . LYS A 1 84 ? 21.977 9.221 3.594 1.00 91.44 84 LYS A C 1
ATOM 623 O O . LYS A 1 84 ? 21.581 9.368 4.745 1.00 91.44 84 LYS A O 1
ATOM 628 N N . THR A 1 85 ? 22.116 10.243 2.751 1.00 89.75 85 THR A N 1
ATOM 629 C CA . THR A 1 85 ? 21.765 11.619 3.141 1.00 89.75 85 THR A CA 1
ATOM 630 C C . THR A 1 85 ? 20.262 11.775 3.363 1.00 89.75 85 THR A C 1
ATOM 632 O O . THR A 1 85 ? 19.851 12.316 4.385 1.00 89.75 85 THR A O 1
ATOM 635 N N . ILE A 1 86 ? 19.438 11.211 2.473 1.00 89.44 86 ILE A N 1
ATOM 636 C CA . ILE A 1 86 ? 17.976 11.195 2.634 1.00 89.44 86 ILE A CA 1
ATOM 637 C C . ILE A 1 86 ? 17.578 10.411 3.890 1.00 89.44 86 ILE A C 1
ATOM 639 O O . ILE A 1 86 ? 16.727 10.867 4.644 1.00 89.44 86 ILE A O 1
ATOM 643 N N . GLN A 1 87 ? 18.217 9.263 4.150 1.00 92.12 87 GLN A N 1
ATOM 644 C CA . GLN A 1 87 ? 17.941 8.455 5.339 1.00 92.12 87 GLN A CA 1
ATOM 645 C C . GLN A 1 87 ? 18.137 9.259 6.629 1.00 92.12 87 GLN A C 1
ATOM 647 O O . GLN A 1 87 ? 17.292 9.173 7.509 1.00 92.12 87 GLN A O 1
ATOM 652 N N . LYS A 1 88 ? 19.208 10.058 6.733 1.00 89.38 88 LYS A N 1
ATOM 653 C CA . LYS A 1 88 ? 19.446 10.911 7.907 1.00 89.38 88 LYS A CA 1
ATOM 654 C C . LYS A 1 88 ? 18.328 11.933 8.108 1.00 89.38 88 LYS A C 1
ATOM 656 O O . LYS A 1 88 ? 17.852 12.093 9.221 1.00 89.38 88 LYS A O 1
ATOM 661 N N . PHE A 1 89 ? 17.892 12.597 7.038 1.00 87.75 89 PHE A N 1
ATOM 662 C CA . PHE A 1 89 ? 16.794 13.563 7.116 1.00 87.75 89 PHE A CA 1
ATOM 663 C C . PHE A 1 89 ? 15.479 12.903 7.555 1.00 87.75 89 PHE A C 1
ATOM 665 O O . PHE A 1 89 ? 14.791 13.412 8.432 1.00 87.75 89 PHE A O 1
ATOM 672 N N . VAL A 1 90 ? 15.160 11.738 6.983 1.00 90.19 90 VAL A N 1
ATOM 673 C CA . VAL A 1 90 ? 13.967 10.970 7.360 1.00 90.19 90 VAL A CA 1
ATOM 674 C C . VAL A 1 90 ? 14.046 10.502 8.811 1.00 90.19 90 VAL A C 1
ATOM 676 O O . VAL A 1 90 ? 13.043 10.573 9.509 1.00 90.19 90 VAL A O 1
ATOM 679 N N . GLN A 1 91 ? 15.218 10.053 9.268 1.00 90.12 91 GLN A N 1
ATOM 680 C CA . GLN A 1 91 ? 15.398 9.585 10.641 1.00 90.12 91 GLN A CA 1
ATOM 681 C C . GLN A 1 91 ? 15.108 10.699 11.648 1.00 90.12 91 GLN A C 1
ATOM 683 O O . GLN A 1 91 ? 14.299 10.494 12.539 1.00 90.12 91 GLN A O 1
ATOM 688 N N . ARG A 1 92 ? 15.649 11.899 11.418 1.00 89.62 92 ARG A N 1
ATOM 689 C CA . ARG A 1 92 ? 15.378 13.077 12.258 1.00 89.62 92 ARG A CA 1
ATOM 690 C C . ARG A 1 92 ? 13.884 13.375 12.371 1.00 89.62 92 ARG A C 1
ATOM 692 O O . ARG A 1 92 ? 13.358 13.520 13.462 1.00 89.62 92 ARG A O 1
ATOM 699 N N . TRP A 1 93 ? 13.175 13.389 11.239 1.00 91.81 93 TRP A N 1
ATOM 700 C CA . TRP A 1 93 ? 11.721 13.576 11.249 1.00 91.81 93 TRP A CA 1
ATOM 701 C C . TRP A 1 93 ? 10.994 12.486 12.055 1.00 91.81 93 TRP A C 1
ATOM 703 O O . TRP A 1 93 ? 10.057 12.790 12.788 1.00 91.81 93 TRP A O 1
ATOM 713 N N . LEU A 1 94 ? 11.408 11.220 11.934 1.00 92.94 94 LEU A N 1
ATOM 714 C CA . LEU A 1 94 ? 10.813 10.124 12.705 1.00 92.94 94 LEU A CA 1
ATOM 715 C C . LEU A 1 94 ? 11.049 10.290 14.207 1.00 92.94 94 LEU A C 1
ATOM 717 O O . LEU A 1 94 ? 10.109 10.098 14.976 1.00 92.94 94 LEU A O 1
ATOM 721 N N . ASP A 1 95 ? 12.259 10.672 14.606 1.00 91.62 95 ASP A N 1
ATOM 722 C CA . ASP A 1 95 ? 12.626 10.865 16.007 1.00 91.62 95 ASP A CA 1
ATOM 723 C C . ASP A 1 95 ? 11.792 11.999 16.625 1.00 91.62 95 ASP A C 1
ATOM 725 O O . ASP A 1 95 ? 11.115 11.785 17.632 1.00 91.62 95 ASP A O 1
ATOM 729 N N . SER A 1 96 ? 11.679 13.148 15.949 1.00 91.88 96 SER A N 1
ATOM 730 C CA . SER A 1 96 ? 10.821 14.249 16.402 1.00 91.88 96 SER A CA 1
ATOM 731 C C . SER A 1 96 ? 9.330 13.879 16.450 1.00 91.88 96 SER A C 1
ATOM 733 O O . SER A 1 96 ? 8.614 14.302 17.360 1.00 91.88 96 SER A O 1
ATOM 735 N N . VAL A 1 97 ? 8.832 13.057 15.514 1.00 93.06 97 VAL A N 1
ATOM 736 C CA . VAL A 1 97 ? 7.458 12.523 15.586 1.00 93.06 97 VAL A CA 1
ATOM 737 C C . VAL A 1 97 ? 7.288 11.619 16.807 1.00 93.06 97 VAL A C 1
ATOM 739 O O . VAL A 1 97 ? 6.252 11.693 17.465 1.00 93.06 97 VAL A O 1
ATOM 742 N N . MET A 1 98 ? 8.265 10.769 17.136 1.00 91.75 98 MET A N 1
ATOM 743 C CA . MET A 1 98 ? 8.194 9.910 18.323 1.00 91.75 98 MET A CA 1
ATOM 744 C C . MET A 1 98 ? 8.187 10.726 19.618 1.00 91.75 98 MET A C 1
ATOM 746 O O . MET A 1 98 ? 7.356 10.453 20.487 1.00 91.75 98 MET A O 1
ATOM 750 N N . THR A 1 99 ? 9.026 11.759 19.714 1.00 91.50 99 THR A N 1
ATOM 751 C CA . THR A 1 99 ? 9.040 12.701 20.842 1.00 91.50 99 THR A CA 1
ATOM 752 C C . THR A 1 99 ? 7.683 13.388 21.000 1.00 91.50 99 THR A C 1
ATOM 754 O O . THR A 1 99 ? 7.051 13.275 22.051 1.00 91.50 99 THR A O 1
ATOM 757 N N . ALA A 1 100 ? 7.143 13.966 19.922 1.00 92.69 100 ALA A N 1
ATOM 758 C CA . ALA A 1 100 ? 5.828 14.607 19.942 1.00 92.69 100 ALA A CA 1
ATOM 759 C C . ALA A 1 100 ? 4.693 13.636 20.320 1.00 92.69 100 ALA A C 1
ATOM 761 O O . ALA A 1 100 ? 3.753 14.018 21.017 1.00 92.69 100 ALA A O 1
ATOM 762 N N . ARG A 1 101 ? 4.767 12.365 19.898 1.00 93.81 101 ARG A N 1
ATOM 763 C CA . ARG A 1 101 ? 3.793 11.332 20.293 1.00 93.81 101 ARG A CA 1
ATOM 764 C C . ARG A 1 101 ? 3.857 11.014 21.783 1.00 93.81 101 ARG A C 1
ATOM 766 O O . ARG A 1 101 ? 2.798 10.814 22.375 1.00 93.81 101 ARG A O 1
ATOM 773 N N . LYS A 1 102 ? 5.064 10.939 22.357 1.00 91.62 102 LYS A N 1
ATOM 774 C CA . LYS A 1 102 ? 5.273 10.689 23.789 1.00 91.62 102 LYS A CA 1
ATOM 775 C C . LYS A 1 102 ? 4.701 11.838 24.615 1.00 91.62 102 LYS A C 1
ATOM 777 O O . LYS A 1 102 ? 3.929 11.586 25.530 1.00 91.62 102 LYS A O 1
ATOM 782 N N . GLU A 1 103 ? 5.003 13.077 24.235 1.00 90.75 103 GLU A N 1
ATOM 783 C CA . GLU A 1 103 ? 4.518 14.271 24.937 1.00 90.75 103 GLU A CA 1
ATOM 784 C C . GLU A 1 103 ? 3.000 14.457 24.846 1.00 90.75 103 GLU A C 1
ATOM 786 O O . GLU A 1 103 ? 2.375 14.900 25.799 1.00 90.75 103 GLU A O 1
ATOM 791 N N . LEU A 1 104 ? 2.388 14.115 23.710 1.00 90.50 104 LEU A N 1
ATOM 792 C CA . LEU A 1 104 ? 0.931 14.176 23.541 1.00 90.50 104 LEU A CA 1
ATOM 793 C C . LEU A 1 104 ? 0.208 12.931 24.089 1.00 90.50 104 LEU A C 1
ATOM 795 O O . LEU A 1 104 ? -0.993 12.783 23.869 1.00 90.50 104 LEU A O 1
ATOM 799 N N . GLY A 1 105 ? 0.923 11.996 24.727 1.00 90.44 105 GLY A N 1
ATOM 800 C CA . GLY A 1 105 ? 0.337 10.785 25.310 1.00 90.44 105 GLY A CA 1
ATOM 801 C C . GLY A 1 105 ? -0.369 9.869 24.299 1.00 90.44 105 GLY A C 1
ATOM 802 O O . GLY A 1 105 ? -1.273 9.116 24.661 1.00 90.44 105 GLY A O 1
ATOM 803 N N . ILE A 1 106 ? 0.004 9.921 23.015 1.00 88.00 106 ILE A N 1
ATOM 804 C CA . ILE A 1 106 ? -0.735 9.243 21.940 1.00 88.00 106 ILE A CA 1
ATOM 805 C C . ILE A 1 106 ? -0.425 7.742 21.939 1.00 88.00 106 ILE A C 1
ATOM 807 O O . ILE A 1 106 ? 0.562 7.283 21.349 1.00 88.00 106 ILE A O 1
ATOM 811 N N . LYS A 1 107 ? -1.326 6.956 22.535 1.00 85.06 107 LYS A N 1
ATOM 812 C CA . LYS A 1 107 ? -1.313 5.488 22.472 1.00 85.06 107 LYS A CA 1
ATOM 813 C C . LYS A 1 107 ? -2.090 4.994 21.244 1.00 85.06 107 LYS A C 1
ATOM 815 O O . LYS A 1 107 ? -3.202 5.434 20.974 1.00 85.06 107 LYS A O 1
ATOM 820 N N . GLY A 1 108 ? -1.504 4.063 20.487 1.00 85.06 108 GLY A N 1
ATOM 821 C CA . GLY A 1 108 ? -2.137 3.463 19.304 1.00 85.06 108 GLY A CA 1
ATOM 822 C C . GLY A 1 108 ? -1.942 4.241 17.995 1.00 85.06 108 GLY A C 1
ATOM 823 O O . GLY A 1 108 ? -1.022 5.047 17.847 1.00 85.06 108 GLY A O 1
ATOM 824 N N . PHE A 1 109 ? -2.767 3.948 16.989 1.00 85.12 109 PHE A N 1
ATOM 825 C CA . PHE A 1 109 ? -2.638 4.545 15.658 1.00 85.12 109 PHE A CA 1
ATOM 826 C C . PHE A 1 109 ? -3.120 6.003 15.647 1.00 85.12 109 PHE A C 1
ATOM 828 O O . PHE A 1 109 ? -4.234 6.294 16.065 1.00 85.12 109 PHE A O 1
ATOM 835 N N . CYS A 1 110 ? -2.303 6.911 15.109 1.00 85.25 110 CYS A N 1
ATOM 836 C CA . CYS A 1 110 ? -2.689 8.300 14.860 1.00 85.25 110 CYS A CA 1
ATOM 837 C C . CYS A 1 110 ? -2.073 8.755 13.536 1.00 85.25 110 CYS A C 1
ATOM 839 O O . CYS A 1 110 ? -0.863 8.622 13.336 1.00 85.25 110 CYS A O 1
ATOM 841 N N . ALA A 1 111 ? -2.906 9.262 12.626 1.00 88.44 111 ALA A N 1
ATOM 842 C CA . ALA A 1 111 ? -2.458 9.757 11.332 1.00 88.44 111 ALA A CA 1
ATOM 843 C C . ALA A 1 111 ? -1.826 11.148 11.490 1.00 88.44 111 ALA A C 1
ATOM 845 O O . ALA A 1 111 ? -2.519 12.121 11.795 1.00 88.44 111 ALA A O 1
ATOM 846 N N . VAL A 1 112 ? -0.516 11.244 11.255 1.00 87.81 112 VAL A N 1
ATOM 847 C CA . VAL A 1 112 ? 0.222 12.515 11.275 1.00 87.81 112 VAL A CA 1
ATOM 848 C C . VAL A 1 112 ? -0.346 13.445 10.197 1.00 87.81 112 VAL A C 1
ATOM 850 O O . VAL A 1 112 ? -0.365 13.080 9.023 1.00 87.81 112 VAL A O 1
ATOM 853 N N . GLY A 1 113 ? -0.831 14.625 10.592 1.00 85.81 113 GLY A N 1
ATOM 854 C CA . GLY A 1 113 ? -1.413 15.608 9.669 1.00 85.81 113 GLY A CA 1
ATOM 855 C C . GLY A 1 113 ? -2.778 15.203 9.098 1.00 85.81 113 GLY A C 1
ATOM 856 O O . GLY A 1 113 ? -3.193 15.716 8.062 1.00 85.81 113 GLY A O 1
ATOM 857 N N . GLY A 1 114 ? -3.471 14.253 9.736 1.00 85.69 114 GLY A N 1
ATOM 858 C CA . GLY A 1 114 ? -4.804 13.814 9.326 1.00 85.69 114 GLY A CA 1
ATOM 859 C C . GLY A 1 114 ? -5.921 14.825 9.625 1.00 85.69 114 GLY A C 1
ATOM 860 O O . GLY A 1 114 ? -5.699 15.905 10.165 1.00 85.69 114 GLY A O 1
ATOM 861 N N . LYS A 1 115 ? -7.169 14.445 9.313 1.00 85.44 115 LYS A N 1
ATOM 862 C CA . LYS A 1 115 ? -8.364 15.276 9.576 1.00 85.44 115 LYS A CA 1
ATOM 863 C C . LYS A 1 115 ? -8.692 15.425 11.069 1.00 85.44 115 LYS A C 1
ATOM 865 O O . LYS A 1 115 ? -9.323 16.402 11.453 1.00 85.44 115 LYS A O 1
ATOM 870 N N . SER A 1 116 ? -8.266 14.471 11.898 1.00 85.69 116 SER A N 1
ATOM 871 C CA . SER A 1 116 ? -8.459 14.486 13.353 1.00 85.69 116 SER A CA 1
ATOM 872 C C . SER A 1 116 ? -7.661 15.608 14.022 1.00 85.69 116 SER A C 1
ATOM 874 O O . SER A 1 116 ? -6.486 15.779 13.689 1.00 85.69 116 SER A O 1
ATOM 876 N N . ALA A 1 117 ? -8.241 16.278 15.024 1.00 86.44 117 ALA A N 1
ATOM 877 C CA . ALA A 1 117 ? -7.562 17.309 15.819 1.00 86.44 117 ALA A CA 1
ATOM 878 C C . ALA A 1 117 ? -6.229 16.809 16.409 1.00 86.44 117 ALA A C 1
ATOM 880 O O . ALA A 1 117 ? -5.192 17.442 16.228 1.00 86.44 117 ALA A O 1
ATOM 881 N N . GLN A 1 118 ? -6.228 15.601 16.983 1.00 86.56 118 GLN A N 1
ATOM 882 C CA . GLN A 1 118 ? -5.031 14.946 17.521 1.00 86.56 118 GLN A CA 1
ATOM 883 C C . GLN A 1 118 ? -3.920 14.762 16.468 1.00 86.56 118 GLN A C 1
ATOM 885 O O . GLN A 1 118 ? -2.746 14.987 16.744 1.00 86.56 118 GLN A O 1
ATOM 890 N N . GLY A 1 119 ? -4.285 14.396 15.235 1.00 88.56 119 GLY A N 1
ATOM 891 C CA . GLY A 1 119 ? -3.342 14.235 14.122 1.00 88.56 119 GLY A CA 1
ATOM 892 C C . GLY A 1 119 ? -2.750 15.556 13.622 1.00 88.56 119 GLY A C 1
ATOM 893 O O . GLY A 1 119 ? -1.568 15.602 13.268 1.00 88.56 119 GLY A O 1
ATOM 894 N N . LYS A 1 120 ? -3.545 16.636 13.625 1.00 92.25 120 LYS A N 1
ATOM 895 C CA . LYS A 1 120 ? -3.071 17.997 13.322 1.00 92.25 120 LYS A CA 1
ATOM 896 C C . LYS A 1 120 ? -2.106 18.493 14.401 1.00 92.25 120 LYS A C 1
ATOM 898 O O . LYS A 1 120 ? -1.018 18.949 14.060 1.00 92.25 120 LYS A O 1
ATOM 903 N N . ALA A 1 121 ? -2.463 18.320 15.676 1.00 90.19 121 ALA A N 1
ATOM 904 C CA . ALA A 1 121 ? -1.615 18.670 16.815 1.00 90.19 121 ALA A CA 1
ATOM 905 C C . ALA A 1 121 ? -0.284 17.901 16.790 1.00 90.19 121 ALA A C 1
ATOM 907 O O . ALA A 1 121 ? 0.779 18.499 16.938 1.00 90.19 121 ALA A O 1
ATOM 908 N N . LEU A 1 122 ? -0.326 16.594 16.499 1.00 92.25 122 LEU A N 1
ATOM 909 C CA . LEU A 1 122 ? 0.875 15.773 16.359 1.00 92.25 122 LEU A CA 1
ATOM 910 C C . LEU A 1 122 ? 1.808 16.286 15.255 1.00 92.25 122 LEU A C 1
ATOM 912 O O . LEU A 1 122 ? 3.017 16.349 15.458 1.00 92.25 122 LEU A O 1
ATOM 916 N N . TYR A 1 123 ? 1.268 16.659 14.092 1.00 92.00 123 TYR A N 1
ATOM 917 C CA . TYR A 1 123 ? 2.082 17.200 13.002 1.00 92.00 123 TYR A CA 1
ATOM 918 C C . TYR A 1 123 ? 2.691 18.559 13.349 1.00 92.00 123 TYR A C 1
ATOM 920 O O . TYR A 1 123 ? 3.885 18.757 13.129 1.00 92.00 123 TYR A O 1
ATOM 928 N N . ALA A 1 124 ? 1.892 19.473 13.907 1.00 91.56 124 ALA A N 1
ATOM 929 C CA . ALA A 1 124 ? 2.366 20.788 14.325 1.00 91.56 124 ALA A CA 1
ATOM 930 C C . ALA A 1 124 ? 3.516 20.658 15.333 1.00 91.56 124 ALA A C 1
ATOM 932 O O . ALA A 1 124 ? 4.578 21.249 15.147 1.00 91.56 124 ALA A O 1
ATOM 933 N N . LYS A 1 125 ? 3.346 19.793 16.336 1.00 90.88 125 LYS A N 1
ATOM 934 C CA . LYS A 1 125 ? 4.343 19.571 17.379 1.00 90.88 125 LYS A CA 1
ATOM 935 C C . LYS A 1 125 ? 5.607 18.884 16.860 1.00 90.88 125 LYS A C 1
ATOM 937 O O . LYS A 1 125 ? 6.705 19.357 17.126 1.00 90.88 125 LYS A O 1
ATOM 942 N N . ALA A 1 126 ? 5.471 17.848 16.029 1.00 91.00 126 ALA A N 1
ATOM 943 C CA . ALA A 1 126 ? 6.617 17.204 15.386 1.00 91.00 126 ALA A CA 1
ATOM 944 C C . ALA A 1 126 ? 7.419 18.182 14.508 1.00 91.00 126 ALA A C 1
ATOM 946 O O . ALA A 1 126 ? 8.648 18.152 14.513 1.00 91.00 126 ALA A O 1
ATOM 947 N N . LYS A 1 127 ? 6.733 19.084 13.791 1.00 91.00 127 LYS A N 1
ATOM 948 C CA . LYS A 1 127 ? 7.373 20.129 12.984 1.00 91.00 127 LYS A CA 1
ATOM 949 C C . LYS A 1 127 ? 8.171 21.105 13.851 1.00 91.00 127 LYS A C 1
ATOM 951 O O . LYS A 1 127 ? 9.306 21.420 13.497 1.00 91.00 127 LYS A O 1
ATOM 956 N N . LEU A 1 128 ? 7.623 21.530 14.989 1.00 88.31 128 LEU A N 1
ATOM 957 C CA . LEU A 1 128 ? 8.337 22.376 15.949 1.00 88.31 128 LEU A CA 1
ATOM 958 C C . LEU A 1 128 ? 9.574 21.669 16.518 1.00 88.31 128 LEU A C 1
ATOM 960 O O . LEU A 1 128 ? 10.662 22.234 16.450 1.00 88.31 128 LEU A O 1
ATOM 964 N N . CYS A 1 129 ? 9.449 20.414 16.963 1.00 84.00 129 CYS A N 1
ATOM 965 C CA . CYS A 1 129 ? 10.585 19.620 17.443 1.00 84.00 129 CYS A CA 1
ATOM 966 C C . CYS A 1 129 ? 11.692 19.502 16.382 1.00 84.00 129 CYS A C 1
ATOM 968 O O . CYS A 1 129 ? 12.854 19.759 16.684 1.00 84.00 129 CYS A O 1
ATOM 970 N N . THR A 1 130 ? 11.344 19.222 15.115 1.00 85.50 130 THR A N 1
ATOM 971 C CA . THR A 1 130 ? 12.359 19.187 14.048 1.00 85.50 130 THR A CA 1
ATOM 972 C C . THR A 1 130 ? 13.031 20.532 13.815 1.00 85.50 130 THR A C 1
ATOM 974 O O . THR A 1 130 ? 14.219 20.568 13.509 1.00 85.50 130 THR A O 1
ATOM 977 N N . HIS A 1 131 ? 12.289 21.638 13.919 1.00 79.62 131 HIS A N 1
ATOM 978 C CA . HIS A 1 131 ? 12.842 22.974 13.721 1.00 79.62 131 HIS A CA 1
ATOM 979 C C . HIS A 1 131 ? 13.839 23.318 14.831 1.00 79.62 131 HIS A C 1
ATOM 981 O O . HIS A 1 131 ? 14.949 23.756 14.537 1.00 79.62 131 HIS A O 1
ATOM 987 N N . LEU A 1 132 ? 13.484 23.031 16.086 1.00 76.56 132 LEU A N 1
ATOM 988 C CA . LEU A 1 132 ? 14.364 23.211 17.241 1.00 76.56 132 LEU A CA 1
ATOM 989 C C . LEU A 1 132 ? 15.640 22.364 17.119 1.00 76.56 132 LEU A C 1
ATOM 991 O O . LEU A 1 132 ? 16.739 22.889 17.274 1.00 76.56 132 LEU A O 1
ATOM 995 N N . GLU A 1 133 ? 15.528 21.092 16.725 1.00 73.81 133 GLU A N 1
ATOM 996 C CA . GLU A 1 133 ? 16.692 20.235 16.451 1.00 73.81 133 GLU A CA 1
ATOM 997 C C . GLU A 1 133 ? 17.555 20.734 15.279 1.00 73.81 133 GLU A C 1
ATOM 999 O O . GLU A 1 133 ? 18.758 20.492 15.249 1.00 73.81 133 GLU A O 1
ATOM 1004 N N . ILE A 1 134 ? 16.970 21.382 14.264 1.00 74.62 134 ILE A N 1
ATOM 1005 C CA . ILE A 1 134 ? 17.738 21.996 13.170 1.00 74.62 134 ILE A CA 1
ATOM 1006 C C . ILE A 1 134 ? 18.531 23.203 13.682 1.00 74.62 134 ILE A C 1
ATOM 1008 O O . ILE A 1 134 ? 19.687 23.348 13.290 1.00 74.62 134 ILE A O 1
ATOM 1012 N N . MET A 1 135 ? 17.935 24.030 14.545 1.00 70.06 135 MET A N 1
ATOM 1013 C CA . MET A 1 135 ? 18.574 25.240 15.078 1.00 70.06 135 MET A CA 1
ATOM 1014 C C . MET A 1 135 ? 19.646 24.937 16.134 1.00 70.06 135 MET A C 1
ATOM 1016 O O . MET A 1 135 ? 20.627 25.665 16.225 1.00 70.06 135 MET A O 1
ATOM 1020 N N . ALA A 1 136 ? 19.504 23.844 16.889 1.00 63.84 136 ALA A N 1
ATOM 1021 C CA . ALA A 1 136 ? 20.470 23.422 17.906 1.00 63.84 136 ALA A CA 1
ATOM 1022 C C . ALA A 1 136 ? 21.748 22.769 17.333 1.00 63.84 136 ALA A C 1
ATOM 1024 O O . ALA A 1 136 ? 22.692 22.493 18.073 1.00 63.84 136 ALA A O 1
ATOM 1025 N N . LEU A 1 137 ? 21.805 22.489 16.025 1.00 61.84 137 LEU A N 1
ATOM 1026 C CA . LEU A 1 137 ? 22.988 21.893 15.403 1.00 61.84 137 LEU A CA 1
ATOM 1027 C C . LEU A 1 137 ? 24.010 22.973 15.016 1.00 61.84 137 LEU A C 1
ATOM 1029 O O . LEU A 1 137 ? 23.651 23.928 14.323 1.00 61.84 137 LEU A O 1
ATOM 1033 N N . PRO A 1 138 ? 25.307 22.800 15.342 1.00 52.50 138 PRO A N 1
ATOM 1034 C CA . PRO A 1 138 ? 26.339 23.727 14.901 1.00 52.50 138 PRO A CA 1
ATOM 1035 C C . PRO A 1 138 ? 26.376 23.748 13.367 1.00 52.50 138 PRO A C 1
ATOM 1037 O O . PRO A 1 138 ? 26.608 22.719 12.725 1.00 52.50 138 PRO A O 1
ATOM 1040 N N . MET A 1 139 ? 26.170 24.927 12.770 1.00 53.56 139 MET A N 1
ATOM 1041 C CA . MET A 1 139 ? 26.081 25.169 11.318 1.00 53.56 139 MET A CA 1
ATOM 1042 C C . MET A 1 139 ? 27.396 24.917 10.546 1.00 53.56 139 MET A C 1
ATOM 1044 O O . MET A 1 139 ? 27.641 25.505 9.497 1.00 53.56 139 MET A O 1
ATOM 1048 N N . LYS A 1 140 ? 28.278 24.029 11.010 1.00 44.41 140 LYS A N 1
ATOM 1049 C CA . LYS A 1 140 ? 29.645 23.887 10.489 1.00 44.41 140 LYS A CA 1
ATOM 1050 C C . LYS A 1 140 ? 29.763 23.113 9.170 1.00 44.41 140 LYS A C 1
ATOM 1052 O O . LYS A 1 140 ? 30.850 23.063 8.615 1.00 44.41 140 LYS A O 1
ATOM 1057 N N . ASN A 1 141 ? 28.682 22.551 8.612 1.00 46.62 141 ASN A N 1
ATOM 1058 C CA . ASN A 1 141 ? 28.773 21.703 7.405 1.00 46.62 141 ASN A CA 1
ATOM 1059 C C . ASN A 1 141 ? 27.780 22.014 6.268 1.00 46.62 141 ASN A C 1
ATOM 1061 O O . ASN A 1 141 ? 27.751 21.281 5.278 1.00 46.62 141 ASN A O 1
ATOM 1065 N N . ALA A 1 142 ? 26.990 23.089 6.347 1.00 39.84 142 ALA A N 1
ATOM 1066 C CA . ALA A 1 142 ? 26.021 23.424 5.293 1.00 39.84 142 ALA A CA 1
ATOM 1067 C C . ALA A 1 142 ? 26.635 24.175 4.088 1.00 39.84 142 ALA A C 1
ATOM 1069 O O . ALA A 1 142 ? 26.066 24.144 3.000 1.00 39.84 142 ALA A O 1
ATOM 1070 N N . MET A 1 143 ? 27.820 24.783 4.233 1.00 39.28 143 MET A N 1
ATOM 1071 C CA . MET A 1 143 ? 28.421 25.639 3.193 1.00 39.28 143 MET A CA 1
ATOM 1072 C C . MET A 1 143 ? 29.473 24.937 2.307 1.00 39.28 143 MET A C 1
ATOM 1074 O O . MET A 1 143 ? 29.926 25.496 1.312 1.00 39.28 143 MET A O 1
ATOM 1078 N N . LYS A 1 144 ? 29.838 23.678 2.599 1.00 41.00 144 LYS A N 1
ATOM 1079 C CA . LYS A 1 144 ? 30.914 22.943 1.891 1.00 41.00 144 LYS A CA 1
ATOM 1080 C C . LYS A 1 144 ? 30.416 21.982 0.797 1.00 41.00 144 LYS A C 1
ATOM 1082 O O . LYS A 1 144 ? 31.078 20.999 0.483 1.00 41.00 144 LYS A O 1
ATOM 1087 N N . VAL A 1 145 ? 29.235 22.226 0.219 1.00 38.88 145 VAL A N 1
ATOM 1088 C CA . VAL A 1 145 ? 28.687 21.404 -0.889 1.00 38.88 145 VAL A CA 1
ATOM 1089 C C . VAL A 1 145 ? 28.293 22.240 -2.119 1.00 38.88 145 VAL A C 1
ATOM 1091 O O . VAL A 1 145 ? 28.013 21.678 -3.173 1.00 38.88 145 VAL A O 1
ATOM 1094 N N . MET A 1 146 ? 28.353 23.576 -2.054 1.00 38.12 146 MET A N 1
ATOM 1095 C CA . MET A 1 146 ? 27.948 24.444 -3.173 1.00 38.12 146 MET A CA 1
ATOM 1096 C C . MET A 1 146 ? 29.089 24.824 -4.137 1.00 38.12 146 MET A C 1
ATOM 1098 O O . MET A 1 146 ? 28.833 25.390 -5.194 1.00 38.12 146 MET A O 1
ATOM 1102 N N . LYS A 1 147 ? 30.349 24.474 -3.842 1.00 37.94 147 LYS A N 1
ATOM 1103 C CA . LYS A 1 147 ? 31.513 24.904 -4.641 1.00 37.94 147 LYS A CA 1
ATOM 1104 C C . LYS A 1 147 ? 32.270 23.724 -5.259 1.00 37.94 147 LYS A C 1
ATOM 1106 O O . LYS A 1 147 ? 33.398 23.434 -4.892 1.00 37.94 147 LYS A O 1
ATOM 1111 N N . SER A 1 148 ? 31.627 23.003 -6.179 1.00 40.47 148 SER A N 1
ATOM 1112 C CA . SER A 1 148 ? 32.325 22.204 -7.209 1.00 40.47 148 SER A CA 1
ATOM 1113 C C . SER A 1 148 ? 31.390 21.778 -8.350 1.00 40.47 148 SER A C 1
ATOM 1115 O O . SER A 1 148 ? 31.165 20.601 -8.615 1.00 40.47 148 SER A O 1
ATOM 1117 N N . SER A 1 149 ? 30.867 22.752 -9.093 1.00 39.59 149 SER A N 1
ATOM 1118 C CA . SER A 1 149 ? 30.581 22.533 -10.517 1.00 39.59 149 SER A CA 1
ATOM 1119 C C . SER A 1 149 ? 30.945 23.781 -11.315 1.00 39.59 149 SER A C 1
ATOM 1121 O O . SER A 1 149 ? 30.093 24.433 -11.913 1.00 39.59 149 SER A O 1
ATOM 1123 N N . ALA A 1 150 ? 32.231 24.135 -11.282 1.00 35.28 150 ALA A N 1
ATOM 1124 C CA . ALA A 1 150 ? 32.792 25.064 -12.248 1.00 35.28 150 ALA A CA 1
ATOM 1125 C C . ALA A 1 150 ? 32.861 24.359 -13.612 1.00 35.28 150 ALA A C 1
ATOM 1127 O O . ALA A 1 150 ? 33.416 23.271 -13.771 1.00 35.28 150 ALA A O 1
ATOM 1128 N N . MET A 1 151 ? 32.182 24.987 -14.554 1.00 44.59 151 MET A N 1
ATOM 1129 C CA . MET A 1 151 ? 31.864 24.591 -15.913 1.00 44.59 151 MET A CA 1
ATOM 1130 C C . MET A 1 151 ? 33.138 24.535 -16.774 1.00 44.59 151 MET A C 1
ATOM 1132 O O . MET A 1 151 ? 33.778 25.555 -17.002 1.00 44.59 151 MET A O 1
ATOM 1136 N N . LYS A 1 152 ? 33.519 23.351 -17.272 1.00 39.00 152 LYS A N 1
ATOM 1137 C CA . LYS A 1 152 ? 34.554 23.208 -18.313 1.00 39.00 152 LYS A CA 1
ATOM 1138 C C . LYS A 1 152 ? 33.885 23.091 -19.685 1.00 39.00 152 LYS A C 1
ATOM 1140 O O . LYS A 1 152 ? 33.269 22.080 -20.006 1.00 39.00 152 LYS A O 1
ATOM 1145 N N . ALA A 1 153 ? 33.988 24.210 -20.398 1.00 35.28 153 ALA A N 1
ATOM 1146 C CA . ALA A 1 153 ? 34.058 24.461 -21.837 1.00 35.28 153 ALA A CA 1
ATOM 1147 C C . ALA A 1 153 ? 33.526 23.413 -22.838 1.00 35.28 153 ALA A C 1
ATOM 1149 O O . ALA A 1 153 ? 33.956 22.262 -22.901 1.00 35.28 153 ALA A O 1
ATOM 1150 N N . LYS A 1 154 ? 32.644 23.926 -23.705 1.00 44.62 154 LYS A N 1
ATOM 1151 C CA . LYS A 1 154 ? 32.113 23.335 -24.935 1.00 44.62 154 LYS A CA 1
ATOM 1152 C C . LYS A 1 154 ? 33.247 22.904 -25.874 1.00 44.62 154 LYS A C 1
ATOM 1154 O O . LYS A 1 154 ? 34.081 23.722 -26.242 1.00 44.62 154 LYS A O 1
ATOM 1159 N N . THR A 1 155 ? 33.206 21.661 -26.340 1.00 38.47 155 THR A N 1
ATOM 1160 C CA . THR A 1 155 ? 33.896 21.229 -27.564 1.00 38.47 155 THR A CA 1
ATOM 1161 C C . THR A 1 155 ? 32.839 20.854 -28.596 1.00 38.47 155 THR A C 1
ATOM 1163 O O . THR A 1 155 ? 31.939 20.053 -28.340 1.00 38.47 155 THR A O 1
ATOM 1166 N N . SER A 1 156 ? 32.917 21.519 -29.741 1.00 41.47 156 SER A N 1
ATOM 1167 C CA . SER A 1 156 ? 32.050 21.406 -30.908 1.00 41.47 156 SER A CA 1
ATOM 1168 C C . SER A 1 156 ? 32.074 19.988 -31.491 1.00 41.47 156 SER A C 1
ATOM 1170 O O . SER A 1 156 ? 33.121 19.472 -31.872 1.00 41.47 156 SER A O 1
ATOM 1172 N N . MET A 1 157 ? 30.907 19.345 -31.602 1.00 39.28 157 MET A N 1
ATOM 1173 C CA . MET A 1 157 ? 30.760 18.113 -32.383 1.00 39.28 157 MET A CA 1
ATOM 1174 C C . MET A 1 157 ? 30.025 18.408 -33.690 1.00 39.28 157 MET A C 1
ATOM 1176 O O . MET A 1 157 ? 28.846 18.752 -33.695 1.00 39.28 157 MET A O 1
ATOM 1180 N N . LYS A 1 158 ? 30.766 18.246 -34.792 1.00 42.59 158 LYS A N 1
ATOM 1181 C CA . LYS A 1 158 ? 30.310 18.232 -36.188 1.00 42.59 158 LYS A CA 1
ATOM 1182 C C . LYS A 1 158 ? 29.027 17.405 -36.346 1.00 42.59 158 LYS A C 1
ATOM 1184 O O . LYS A 1 158 ? 28.989 16.226 -35.984 1.00 42.59 158 LYS A O 1
ATOM 1189 N N . ALA A 1 159 ? 28.003 18.017 -36.936 1.00 42.03 159 ALA A N 1
ATOM 1190 C CA . ALA A 1 159 ? 26.762 17.364 -37.324 1.00 42.03 159 ALA A CA 1
ATOM 1191 C C . ALA A 1 159 ? 27.047 16.259 -38.357 1.00 42.03 159 ALA A C 1
ATOM 1193 O O . ALA A 1 159 ? 27.483 16.533 -39.473 1.00 42.03 159 ALA A O 1
ATOM 1194 N N . LYS A 1 160 ? 26.813 14.993 -37.991 1.00 51.19 160 LYS A N 1
ATOM 1195 C CA . LYS A 1 160 ? 26.744 13.893 -38.963 1.00 51.19 160 LYS A CA 1
ATOM 1196 C C . LYS A 1 160 ? 25.318 13.789 -39.491 1.00 51.19 160 LYS A C 1
ATOM 1198 O O . LYS A 1 160 ? 24.380 13.651 -38.707 1.00 51.19 160 LYS A O 1
ATOM 1203 N N . ALA A 1 161 ? 25.202 13.830 -40.816 1.00 47.75 161 ALA A N 1
ATOM 1204 C CA . ALA A 1 161 ? 23.976 13.670 -41.583 1.00 47.75 161 ALA A CA 1
ATOM 1205 C C . ALA A 1 161 ? 23.115 12.504 -41.064 1.00 47.75 161 ALA A C 1
ATOM 1207 O O . ALA A 1 161 ? 23.582 11.368 -40.914 1.00 47.75 161 ALA A O 1
ATOM 1208 N N . MET A 1 162 ? 21.847 12.795 -40.766 1.00 53.44 162 MET A N 1
ATOM 1209 C CA . MET A 1 162 ? 20.891 11.796 -40.308 1.00 53.44 162 MET A CA 1
ATOM 1210 C C . MET A 1 162 ? 20.485 10.897 -41.476 1.00 53.44 162 MET A C 1
ATOM 1212 O O . MET A 1 162 ? 19.827 11.318 -42.421 1.00 53.44 162 MET A O 1
ATOM 1216 N N . LYS A 1 163 ? 20.862 9.622 -41.384 1.00 55.81 163 LYS A N 1
ATOM 1217 C CA . LYS A 1 163 ? 20.390 8.564 -42.276 1.00 55.81 163 LYS A CA 1
ATOM 1218 C C . LYS A 1 163 ? 18.876 8.405 -42.106 1.00 55.81 163 LYS A C 1
ATOM 1220 O O . LYS A 1 163 ? 18.419 8.055 -41.016 1.00 55.81 163 LYS A O 1
ATOM 1225 N N . VAL A 1 164 ? 18.119 8.632 -43.180 1.00 54.44 164 VAL A N 1
ATOM 1226 C CA . VAL A 1 164 ? 16.666 8.416 -43.254 1.00 54.44 164 VAL A CA 1
ATOM 1227 C C . VAL A 1 164 ? 16.345 6.996 -42.770 1.00 54.44 164 VAL A C 1
ATOM 1229 O O . VAL A 1 164 ? 16.732 5.997 -43.380 1.00 54.44 164 VAL A O 1
ATOM 1232 N N . MET A 1 165 ? 15.689 6.890 -41.611 1.00 60.84 165 MET A N 1
ATOM 1233 C CA . MET A 1 165 ? 15.283 5.606 -41.040 1.00 60.84 165 MET A CA 1
ATOM 1234 C C . MET A 1 165 ? 14.114 5.037 -41.850 1.00 60.84 165 MET A C 1
ATOM 1236 O O . MET A 1 165 ? 13.019 5.592 -41.854 1.00 60.84 165 MET A O 1
ATOM 1240 N N . LYS A 1 166 ? 14.335 3.878 -42.478 1.00 62.69 166 LYS A N 1
ATOM 1241 C CA . LYS A 1 166 ? 13.294 3.029 -43.081 1.00 62.69 166 LYS A CA 1
ATOM 1242 C C . LYS A 1 166 ? 12.151 2.833 -42.065 1.00 62.69 166 LYS A C 1
ATOM 1244 O O . LYS A 1 166 ? 12.421 2.421 -40.931 1.00 62.69 166 LYS A O 1
ATOM 1249 N N . LYS A 1 167 ? 10.897 3.148 -42.436 1.00 57.06 167 LYS A N 1
ATOM 1250 C CA . LYS A 1 167 ? 9.713 3.002 -41.559 1.00 57.06 167 LYS A CA 1
ATOM 1251 C C . LYS A 1 167 ? 9.697 1.588 -40.964 1.00 57.06 167 LYS A C 1
ATOM 1253 O O . LYS A 1 167 ? 9.602 0.600 -41.688 1.00 57.06 167 LYS A O 1
ATOM 1258 N N . LYS A 1 168 ? 9.830 1.480 -39.638 1.00 62.84 168 LYS A N 1
ATOM 1259 C CA . LYS A 1 168 ? 9.762 0.192 -38.933 1.00 62.84 168 LYS A CA 1
ATOM 1260 C C . LYS A 1 168 ? 8.348 -0.369 -39.058 1.00 62.84 168 LYS A C 1
ATOM 1262 O O . LYS A 1 168 ? 7.394 0.317 -38.698 1.00 62.84 168 LYS A O 1
ATOM 1267 N N . ALA A 1 169 ? 8.232 -1.620 -39.499 1.00 71.69 169 ALA A N 1
ATOM 1268 C CA . ALA A 1 169 ? 6.970 -2.350 -39.488 1.00 71.69 169 ALA A CA 1
ATOM 1269 C C . ALA A 1 169 ? 6.362 -2.325 -38.072 1.00 71.69 169 ALA A C 1
ATOM 1271 O O . ALA A 1 169 ? 7.014 -2.691 -37.087 1.00 71.69 169 ALA A O 1
ATOM 1272 N N . VAL A 1 170 ? 5.123 -1.844 -37.956 1.00 72.19 170 VAL A N 1
ATOM 1273 C CA . VAL A 1 170 ? 4.412 -1.776 -36.676 1.00 72.19 170 VAL A CA 1
ATOM 1274 C C . VAL A 1 170 ? 4.063 -3.201 -36.252 1.00 72.19 170 VAL A C 1
ATOM 1276 O O . VAL A 1 170 ? 3.403 -3.936 -36.978 1.00 72.19 170 VAL A O 1
ATOM 1279 N N . SER A 1 171 ? 4.515 -3.623 -35.069 1.00 83.62 171 SER A N 1
ATOM 1280 C CA . SER A 1 171 ? 4.274 -4.992 -34.608 1.00 83.62 171 SER A CA 1
ATOM 1281 C C . SER A 1 171 ? 2.785 -5.268 -34.364 1.00 83.62 171 SER A C 1
ATOM 1283 O O . SER A 1 171 ? 2.117 -4.504 -33.661 1.00 83.62 171 SER A O 1
ATOM 1285 N N . LYS A 1 172 ? 2.293 -6.416 -34.849 1.00 87.75 172 LYS A N 1
ATOM 1286 C CA . LYS A 1 172 ? 0.920 -6.915 -34.624 1.00 87.75 172 LYS A CA 1
ATOM 1287 C C . LYS A 1 172 ? 0.595 -7.183 -33.146 1.00 87.75 172 LYS A C 1
ATOM 1289 O O . LYS A 1 172 ? -0.564 -7.173 -32.740 1.00 87.75 172 LYS A O 1
ATOM 1294 N N . ILE A 1 173 ? 1.627 -7.382 -32.319 1.00 90.56 173 ILE A N 1
ATOM 1295 C CA . ILE A 1 173 ? 1.507 -7.680 -30.887 1.00 90.56 173 ILE A CA 1
ATOM 1296 C C . ILE A 1 173 ? 1.617 -6.399 -30.050 1.00 90.56 173 ILE A C 1
ATOM 1298 O O . ILE A 1 173 ? 2.559 -5.605 -30.168 1.00 90.56 173 ILE A O 1
ATOM 1302 N N . ALA A 1 174 ? 0.646 -6.190 -29.165 1.00 91.00 174 ALA A N 1
ATOM 1303 C CA . ALA A 1 174 ? 0.619 -5.083 -28.224 1.00 91.00 174 ALA A CA 1
ATOM 1304 C C . ALA A 1 174 ? 1.457 -5.391 -26.983 1.00 91.00 174 ALA A C 1
ATOM 1306 O O . ALA A 1 174 ? 1.224 -6.372 -26.275 1.00 91.00 174 ALA A O 1
ATOM 1307 N N . MET A 1 175 ? 2.407 -4.503 -26.700 1.00 88.94 175 MET A N 1
ATOM 1308 C CA . MET A 1 175 ? 3.308 -4.582 -25.554 1.00 88.94 175 MET A CA 1
ATOM 1309 C C . MET A 1 175 ? 3.180 -3.327 -24.685 1.00 88.94 175 MET A C 1
ATOM 1311 O O . MET A 1 175 ? 2.739 -2.272 -25.142 1.00 88.94 175 MET A O 1
ATOM 1315 N N . GLY A 1 176 ? 3.581 -3.440 -23.419 1.00 90.31 176 GLY A N 1
ATOM 1316 C CA . GLY A 1 176 ? 3.617 -2.320 -22.479 1.00 90.31 176 GLY A CA 1
ATOM 1317 C C . GLY A 1 176 ? 2.293 -2.031 -21.762 1.00 90.31 176 GLY A C 1
ATOM 1318 O O . GLY A 1 176 ? 1.307 -2.759 -21.874 1.00 90.31 176 GLY A O 1
ATOM 1319 N N . LYS A 1 177 ? 2.280 -0.938 -20.987 1.00 90.44 177 LYS A N 1
ATOM 1320 C CA . LYS A 1 177 ? 1.203 -0.606 -20.029 1.00 90.44 177 LYS A CA 1
ATOM 1321 C C . LYS A 1 177 ? -0.178 -0.446 -20.676 1.00 90.44 177 LYS A C 1
ATOM 1323 O O . LYS A 1 177 ? -1.186 -0.744 -20.044 1.00 90.44 177 LYS A O 1
ATOM 1328 N N . ARG A 1 178 ? -0.230 0.009 -21.933 1.00 92.50 178 ARG A N 1
ATOM 1329 C CA . ARG A 1 178 ? -1.475 0.252 -22.680 1.00 92.50 178 ARG A CA 1
ATOM 1330 C C . ARG A 1 178 ? -1.884 -0.916 -23.585 1.00 92.50 178 ARG A C 1
ATOM 1332 O O . ARG A 1 178 ? -2.854 -0.772 -24.316 1.00 92.50 178 ARG A O 1
ATOM 1339 N N . ALA A 1 179 ? -1.215 -2.073 -23.523 1.00 94.31 179 ALA A N 1
ATOM 1340 C CA . ALA A 1 179 ? -1.422 -3.170 -24.475 1.00 94.31 179 ALA A CA 1
ATOM 1341 C C . ALA A 1 179 ? -2.897 -3.574 -24.650 1.00 94.31 179 ALA A C 1
ATOM 1343 O O . ALA A 1 179 ? -3.398 -3.581 -25.769 1.00 94.31 179 ALA A O 1
ATOM 1344 N N . LYS A 1 180 ? -3.618 -3.827 -23.549 1.00 94.75 180 LYS A N 1
ATOM 1345 C CA . LYS A 1 180 ? -5.051 -4.177 -23.590 1.00 94.75 180 LYS A CA 1
ATOM 1346 C C . LYS A 1 180 ? -5.904 -3.066 -24.211 1.00 94.75 180 LYS A C 1
ATOM 1348 O O . LYS A 1 180 ? -6.799 -3.351 -24.989 1.00 94.75 180 LYS A O 1
ATOM 1353 N N . SER A 1 181 ? -5.607 -1.804 -23.907 1.00 95.06 181 SER A N 1
ATOM 1354 C CA . SER A 1 181 ? -6.332 -0.662 -24.480 1.00 95.06 181 SER A CA 1
ATOM 1355 C C . SER A 1 181 ? -6.072 -0.509 -25.980 1.00 95.06 181 SER A C 1
ATOM 1357 O O . SER A 1 181 ? -7.006 -0.261 -26.731 1.00 95.06 181 SER A O 1
ATOM 1359 N N . VAL A 1 182 ? -4.831 -0.716 -26.427 1.00 94.62 182 VAL A N 1
ATOM 1360 C CA . VAL A 1 182 ? -4.451 -0.648 -27.847 1.00 94.62 182 VAL A CA 1
ATOM 1361 C C . VAL A 1 182 ? -5.137 -1.751 -28.658 1.00 94.62 182 VAL A C 1
ATOM 1363 O O . VAL A 1 182 ? -5.662 -1.469 -29.729 1.00 94.62 182 VAL A O 1
ATOM 1366 N N . VAL A 1 183 ? -5.190 -2.977 -28.126 1.00 96.00 183 VAL A N 1
ATOM 1367 C CA . VAL A 1 183 ? -5.916 -4.096 -28.756 1.00 96.00 183 VAL A CA 1
ATOM 1368 C C . VAL A 1 183 ? -7.417 -3.836 -28.776 1.00 96.00 183 VAL A C 1
ATOM 1370 O O . VAL A 1 183 ? -8.071 -4.044 -29.789 1.00 96.00 183 VAL A O 1
ATOM 1373 N N . PHE A 1 184 ? -7.974 -3.314 -27.682 1.00 95.62 184 PHE A N 1
ATOM 1374 C CA . PHE A 1 184 ? -9.396 -2.985 -27.620 1.00 95.62 184 PHE A CA 1
ATOM 1375 C C . PHE A 1 184 ? -9.797 -1.891 -28.622 1.00 95.62 184 PHE A C 1
ATOM 1377 O O . PHE A 1 184 ? -10.865 -1.975 -29.220 1.00 95.62 184 PHE A O 1
ATOM 1384 N N . ARG A 1 185 ? -8.911 -0.914 -28.870 1.00 93.56 185 ARG A N 1
ATOM 1385 C CA . ARG A 1 185 ? -9.064 0.099 -29.931 1.00 93.56 185 ARG A CA 1
ATOM 1386 C C . ARG A 1 185 ? -8.906 -0.464 -31.348 1.00 93.56 185 ARG A C 1
ATOM 1388 O O . ARG A 1 185 ? -9.266 0.223 -32.290 1.00 93.56 185 ARG A O 1
ATOM 1395 N N . GLY A 1 186 ? -8.366 -1.673 -31.510 1.00 91.69 186 GLY A N 1
ATOM 1396 C CA . GLY A 1 186 ? -8.159 -2.309 -32.814 1.00 91.69 186 GLY A CA 1
ATOM 1397 C C . GLY A 1 186 ? -6.846 -1.951 -33.514 1.00 91.69 186 GLY A C 1
ATOM 1398 O O . GLY A 1 186 ? -6.596 -2.441 -34.603 1.00 91.69 186 GLY A O 1
ATOM 1399 N N . SER A 1 187 ? -5.954 -1.163 -32.899 1.00 89.94 187 SER A N 1
ATOM 1400 C CA . SER A 1 187 ? -4.671 -0.804 -33.536 1.00 89.94 187 SER A CA 1
ATOM 1401 C C . SER A 1 187 ? -3.683 -1.977 -33.622 1.00 89.94 187 SER A C 1
ATOM 1403 O O . SER A 1 187 ? -2.633 -1.854 -34.247 1.00 89.94 187 SER A O 1
ATOM 1405 N N . LYS A 1 188 ? -3.959 -3.072 -32.903 1.00 90.81 188 LYS A N 1
ATOM 1406 C CA . LYS A 1 188 ? -3.141 -4.287 -32.834 1.00 90.81 188 LYS A CA 1
ATOM 1407 C C . LYS A 1 188 ? -4.040 -5.501 -32.614 1.00 90.81 188 LYS A C 1
ATOM 1409 O O . LYS A 1 188 ? -5.056 -5.389 -31.933 1.00 90.81 188 LYS A O 1
ATOM 1414 N N . GLU A 1 189 ? -3.614 -6.655 -33.115 1.00 92.69 189 GLU A N 1
ATOM 1415 C CA . GLU A 1 189 ? -4.405 -7.892 -33.114 1.00 92.69 189 GLU A CA 1
ATOM 1416 C C . GLU A 1 189 ? -4.526 -8.506 -31.709 1.00 92.69 189 GLU A C 1
ATOM 1418 O O . GLU A 1 189 ? -5.620 -8.819 -31.240 1.00 92.69 189 GLU A O 1
ATOM 1423 N N . LYS A 1 190 ? -3.395 -8.661 -31.006 1.00 94.31 190 LYS A N 1
ATOM 1424 C CA . LYS A 1 190 ? -3.335 -9.356 -29.709 1.00 94.31 190 LYS A CA 1
ATOM 1425 C C . LYS A 1 190 ? -2.337 -8.738 -28.746 1.00 94.31 190 LYS A C 1
ATOM 1427 O O . LYS A 1 190 ? -1.366 -8.099 -29.146 1.00 94.31 190 LYS A O 1
ATOM 1432 N N . THR A 1 191 ? -2.551 -8.933 -27.449 1.00 95.00 191 THR A N 1
ATOM 1433 C CA . THR A 1 191 ? -1.554 -8.570 -26.424 1.00 95.00 191 THR A CA 1
ATOM 1434 C C . THR A 1 191 ? -0.407 -9.580 -26.385 1.00 95.00 191 THR A C 1
ATOM 1436 O O . THR A 1 191 ? -0.535 -10.691 -26.893 1.00 95.00 191 THR A O 1
ATOM 1439 N N . SER A 1 192 ? 0.700 -9.240 -25.720 1.00 91.56 192 SER A N 1
ATOM 1440 C CA . SER A 1 192 ? 1.800 -10.187 -25.475 1.00 91.56 192 SER A CA 1
ATOM 1441 C C . SER A 1 192 ? 1.378 -11.461 -24.729 1.00 91.56 192 SER A C 1
ATOM 1443 O O . SER A 1 192 ? 2.085 -12.454 -24.802 1.00 91.56 192 SER A O 1
ATOM 1445 N N . GLY A 1 193 ? 0.244 -11.439 -24.018 1.00 90.12 193 GLY A N 1
ATOM 1446 C CA . GLY A 1 193 ? -0.347 -12.606 -23.350 1.00 90.12 193 GLY A CA 1
ATOM 1447 C C . GLY A 1 193 ? -1.473 -13.274 -24.143 1.00 90.12 193 GLY A C 1
ATOM 1448 O O . GLY A 1 193 ? -2.312 -13.932 -23.543 1.00 90.12 193 GLY A O 1
ATOM 1449 N N . GLY A 1 194 ? -1.572 -13.025 -25.453 1.00 93.62 194 GLY A N 1
ATOM 1450 C CA . GLY A 1 194 ? -2.527 -13.699 -26.340 1.00 93.62 194 GLY A CA 1
ATOM 1451 C C . GLY A 1 194 ? -3.957 -13.151 -26.335 1.00 93.62 194 GLY A C 1
ATOM 1452 O O . GLY A 1 194 ? -4.761 -13.587 -27.146 1.00 93.62 194 GLY A O 1
ATOM 1453 N N . LEU A 1 195 ? -4.289 -12.169 -25.487 1.00 95.88 195 LEU A N 1
ATOM 1454 C CA . LEU A 1 195 ? -5.653 -11.617 -25.446 1.00 95.88 195 LEU A CA 1
ATOM 1455 C C . LEU A 1 195 ? -5.995 -10.835 -26.720 1.00 95.88 195 LEU A C 1
ATOM 1457 O O . LEU A 1 195 ? -5.299 -9.860 -27.029 1.00 95.88 195 LEU A O 1
ATOM 1461 N N . ALA A 1 196 ? -7.091 -11.224 -27.373 1.00 95.44 196 ALA A N 1
ATOM 1462 C CA . ALA A 1 196 ? -7.708 -10.528 -28.504 1.00 95.44 196 ALA A CA 1
ATOM 1463 C C . ALA A 1 196 ? -8.804 -9.545 -28.045 1.00 95.44 196 ALA A C 1
ATOM 1465 O O . ALA A 1 196 ? -9.245 -9.576 -26.892 1.00 95.44 196 ALA A O 1
ATOM 1466 N N . LYS A 1 197 ? -9.280 -8.681 -28.954 1.00 94.81 197 LYS A N 1
ATOM 1467 C CA . LYS A 1 197 ? -10.331 -7.682 -28.669 1.00 94.81 197 LYS A CA 1
ATOM 1468 C C . LYS A 1 197 ? -11.618 -8.314 -28.117 1.00 94.81 197 LYS A C 1
ATOM 1470 O O . LYS A 1 197 ? -12.165 -7.792 -27.149 1.00 94.81 197 LYS A O 1
ATOM 1475 N N . SER A 1 198 ? -12.044 -9.461 -28.651 1.00 95.81 198 SER A N 1
ATOM 1476 C CA . SER A 1 198 ? -13.257 -10.190 -28.228 1.00 95.81 198 SER A CA 1
ATOM 1477 C C . SER A 1 198 ? -13.249 -10.605 -26.749 1.00 95.81 198 SER A C 1
ATOM 1479 O O . SER A 1 198 ? -14.299 -10.674 -26.107 1.00 95.81 198 SER A O 1
ATOM 1481 N N . GLN A 1 199 ? -12.061 -10.822 -26.181 1.00 95.25 199 GLN A N 1
ATOM 1482 C CA . GLN A 1 199 ? -11.845 -11.245 -24.794 1.00 95.25 199 GLN A CA 1
ATOM 1483 C C . GLN A 1 199 ? -11.665 -10.068 -23.824 1.00 95.25 199 GLN A C 1
ATOM 1485 O O . GLN A 1 199 ? -11.455 -10.273 -22.622 1.00 95.25 199 GLN A O 1
ATOM 1490 N N . LEU A 1 200 ? -11.710 -8.834 -24.327 1.00 97.06 200 LEU A N 1
ATOM 1491 C CA . LEU A 1 200 ? -11.536 -7.612 -23.554 1.00 97.06 200 LEU A CA 1
ATOM 1492 C C . LEU A 1 200 ? -12.871 -6.884 -23.379 1.00 97.06 200 LEU A C 1
ATOM 1494 O O . LEU A 1 200 ? -13.802 -7.026 -24.165 1.00 97.06 200 LEU A O 1
ATOM 1498 N N . MET A 1 201 ? -12.962 -6.106 -22.307 1.00 96.75 201 MET A N 1
ATOM 1499 C CA . MET A 1 201 ? -14.119 -5.273 -21.979 1.00 96.75 201 MET A CA 1
ATOM 1500 C C . MET A 1 201 ? -13.673 -4.038 -21.196 1.00 96.75 201 MET A C 1
ATOM 1502 O O . MET A 1 201 ? -12.645 -4.067 -20.510 1.00 96.75 201 MET A O 1
ATOM 1506 N N . LYS A 1 202 ? -14.452 -2.958 -21.266 1.00 96.56 202 LYS A N 1
ATOM 1507 C CA . LYS A 1 202 ? -14.256 -1.747 -20.459 1.00 96.56 202 LYS A CA 1
ATOM 1508 C C . LYS A 1 202 ? -15.068 -1.882 -19.168 1.00 96.56 202 LYS A C 1
ATOM 1510 O O . LYS A 1 202 ? -16.240 -2.231 -19.212 1.00 96.56 202 LYS A O 1
ATOM 1515 N N . ASN A 1 203 ? -14.442 -1.673 -18.011 1.00 94.94 203 ASN A N 1
ATOM 1516 C CA . ASN A 1 203 ? -15.156 -1.676 -16.729 1.00 94.94 203 ASN A CA 1
ATOM 1517 C C . ASN A 1 203 ? -15.786 -0.299 -16.430 1.00 94.94 203 ASN A C 1
ATOM 1519 O O . ASN A 1 203 ? -15.472 0.678 -17.108 1.00 94.94 203 ASN A O 1
ATOM 1523 N N . LYS A 1 204 ? -16.587 -0.192 -15.356 1.00 92.69 204 LYS A N 1
ATOM 1524 C CA . LYS A 1 204 ? -17.223 1.080 -14.941 1.00 92.69 204 LYS A CA 1
ATOM 1525 C C . LYS A 1 204 ? -16.246 2.237 -14.687 1.00 92.69 204 LYS A C 1
ATOM 1527 O O . LYS A 1 204 ? -16.621 3.393 -14.746 1.00 92.69 204 LYS A O 1
ATOM 1532 N N . ARG A 1 205 ? -14.975 1.927 -14.407 1.00 93.12 205 ARG A N 1
ATOM 1533 C CA . ARG A 1 205 ? -13.891 2.901 -14.179 1.00 93.12 205 ARG A CA 1
ATOM 1534 C C . ARG A 1 205 ? -13.149 3.263 -15.473 1.00 93.12 205 ARG A C 1
ATOM 1536 O O . ARG A 1 205 ? -12.049 3.800 -15.427 1.00 93.12 205 ARG A O 1
ATOM 1543 N N . GLY A 1 206 ? -13.673 2.853 -16.625 1.00 93.44 206 GLY A N 1
ATOM 1544 C CA . GLY A 1 206 ? -13.078 3.082 -17.936 1.00 93.44 206 GLY A CA 1
ATOM 1545 C C . GLY A 1 206 ? -11.838 2.241 -18.264 1.00 93.44 206 GLY A C 1
ATOM 1546 O O . GLY A 1 206 ? -11.251 2.411 -19.332 1.00 93.44 206 GLY A O 1
ATOM 1547 N N . LYS A 1 207 ? -11.430 1.308 -17.396 1.00 95.12 207 LYS A N 1
ATOM 1548 C CA . LYS A 1 207 ? -10.242 0.466 -17.596 1.00 95.12 207 LYS A CA 1
ATOM 1549 C C . LYS A 1 207 ? -10.577 -0.762 -18.439 1.00 95.12 207 LYS A C 1
ATOM 1551 O O . LYS A 1 207 ? -11.504 -1.505 -18.120 1.00 95.12 207 LYS A O 1
ATOM 1556 N N . VAL A 1 208 ? -9.755 -1.025 -19.457 1.00 96.38 208 VAL A N 1
ATOM 1557 C CA . VAL A 1 208 ? -9.848 -2.245 -20.271 1.00 96.38 208 VAL A CA 1
ATOM 1558 C C . VAL A 1 208 ? -9.262 -3.438 -19.512 1.00 96.38 208 VAL A C 1
ATOM 1560 O O . VAL A 1 208 ? -8.076 -3.463 -19.164 1.00 96.38 208 VAL A O 1
ATOM 1563 N N . VAL A 1 209 ? -10.098 -4.439 -19.264 1.00 95.81 209 VAL A N 1
ATOM 1564 C CA . VAL A 1 209 ? -9.776 -5.675 -18.542 1.00 95.81 209 VAL A CA 1
ATOM 1565 C C . VAL A 1 209 ? -10.177 -6.895 -19.372 1.00 95.81 209 VAL A C 1
ATOM 1567 O O . VAL A 1 209 ? -10.877 -6.773 -20.371 1.00 95.81 209 VAL A O 1
ATOM 1570 N N . SER A 1 210 ? -9.703 -8.080 -18.985 1.00 96.56 210 SER A N 1
ATOM 1571 C CA . SER A 1 210 ? -10.151 -9.332 -19.609 1.00 96.56 210 SER A CA 1
ATOM 1572 C C . SER A 1 210 ? -11.530 -9.714 -19.069 1.00 96.56 210 SER A C 1
ATOM 1574 O O . SER A 1 210 ? -11.731 -9.655 -17.854 1.00 96.56 210 SER A O 1
ATOM 1576 N N . LYS A 1 211 ? -12.438 -10.154 -19.949 1.00 97.00 211 LYS A N 1
ATOM 1577 C CA . LYS A 1 211 ? -13.766 -10.676 -19.586 1.00 97.00 211 LYS A CA 1
ATOM 1578 C C . LYS A 1 211 ? -13.660 -11.828 -18.582 1.00 97.00 211 LYS A C 1
ATOM 1580 O O . LYS A 1 211 ? -14.317 -11.795 -17.547 1.00 97.00 211 LYS A O 1
ATOM 1585 N N . LYS A 1 212 ? -12.734 -12.768 -18.813 1.00 95.44 212 LYS A N 1
ATOM 1586 C CA . LYS A 1 212 ? -12.445 -13.893 -17.903 1.00 95.44 212 LYS A CA 1
ATOM 1587 C C . LYS A 1 212 ? -12.034 -13.418 -16.507 1.00 95.44 212 LYS A C 1
ATOM 1589 O O . LYS A 1 212 ? -12.555 -13.895 -15.505 1.00 95.44 212 LYS A O 1
ATOM 1594 N N . MET A 1 213 ? -11.117 -12.449 -16.432 1.00 93.56 213 MET A N 1
ATOM 1595 C CA . MET A 1 213 ? -10.696 -11.886 -15.142 1.00 93.56 213 MET A CA 1
ATOM 1596 C C . MET A 1 213 ? -11.831 -11.150 -14.427 1.00 93.56 213 MET A C 1
ATOM 1598 O O . MET A 1 213 ? -11.917 -11.210 -13.205 1.00 93.56 213 MET A O 1
ATOM 1602 N N . HIS A 1 214 ? -12.676 -10.440 -15.173 1.00 95.12 214 HIS A N 1
ATOM 1603 C CA . HIS A 1 214 ? -13.823 -9.738 -14.604 1.00 95.12 214 HIS A CA 1
ATOM 1604 C C . HIS A 1 214 ? -14.858 -10.706 -14.031 1.00 95.12 214 HIS A C 1
ATOM 1606 O O . HIS A 1 214 ? -15.301 -10.511 -12.904 1.00 95.12 214 HIS A O 1
ATOM 1612 N N . ALA A 1 215 ? -15.178 -11.778 -14.760 1.00 95.12 215 ALA A N 1
ATOM 1613 C CA . ALA A 1 215 ? -16.070 -12.832 -14.285 1.00 95.12 215 ALA A CA 1
ATOM 1614 C C . ALA A 1 215 ? -15.543 -13.480 -12.994 1.00 95.12 215 ALA A C 1
ATOM 1616 O O . ALA A 1 215 ? -16.267 -13.547 -12.005 1.00 95.12 215 ALA A O 1
ATOM 1617 N N . LYS A 1 216 ? -14.250 -13.838 -12.951 1.00 95.12 216 LYS A N 1
ATOM 1618 C CA . LYS A 1 216 ? -13.608 -14.352 -11.729 1.00 95.12 216 LYS A CA 1
ATOM 1619 C C . LYS A 1 216 ? -13.647 -13.345 -10.573 1.00 95.12 216 LYS A C 1
ATOM 1621 O O . LYS A 1 216 ? -13.820 -13.721 -9.422 1.00 95.12 216 LYS A O 1
ATOM 1626 N N . GLY A 1 217 ? -13.489 -12.054 -10.863 1.00 93.50 217 GLY A N 1
ATOM 1627 C CA . GLY A 1 217 ? -13.623 -11.003 -9.853 1.00 93.50 217 GLY A CA 1
ATOM 1628 C C . GLY A 1 217 ? -15.031 -10.948 -9.256 1.00 93.50 217 GLY A C 1
ATOM 1629 O O . GLY A 1 217 ? -15.165 -10.834 -8.043 1.00 93.50 217 GLY A O 1
ATOM 1630 N N . LYS A 1 218 ? -16.069 -11.085 -10.092 1.00 92.44 218 LYS A N 1
ATOM 1631 C CA . LYS A 1 218 ? -17.469 -11.117 -9.647 1.00 92.44 218 LYS A CA 1
ATOM 1632 C C . LYS A 1 218 ? -17.783 -12.328 -8.770 1.00 92.44 218 LYS A C 1
ATOM 1634 O O . LYS A 1 218 ? -18.508 -12.172 -7.796 1.00 92.44 218 LYS A O 1
ATOM 1639 N N . THR A 1 219 ? -17.255 -13.512 -9.086 1.00 92.88 219 THR A N 1
ATOM 1640 C CA . THR A 1 219 ? -17.495 -14.704 -8.256 1.00 92.88 219 THR A CA 1
ATOM 1641 C C . THR A 1 219 ? -16.849 -14.562 -6.882 1.00 92.88 219 THR A C 1
ATOM 1643 O O . THR A 1 219 ? -17.524 -14.754 -5.879 1.00 92.88 219 THR A O 1
ATOM 1646 N N . ILE A 1 220 ? -15.589 -14.118 -6.820 1.00 92.94 220 ILE A N 1
ATOM 1647 C CA . ILE A 1 220 ? -14.889 -13.854 -5.551 1.00 92.94 220 ILE A CA 1
ATOM 1648 C C . ILE A 1 220 ? -15.611 -12.774 -4.736 1.00 92.94 220 ILE A C 1
ATOM 1650 O O . ILE A 1 220 ? -15.739 -12.903 -3.521 1.00 92.94 220 ILE A O 1
ATOM 1654 N N . GLN A 1 221 ? -16.108 -11.722 -5.396 1.00 93.75 221 GLN A N 1
ATOM 1655 C CA . GLN A 1 221 ? -16.804 -10.629 -4.722 1.00 93.75 221 GLN A CA 1
ATOM 1656 C C . GLN A 1 221 ? -18.017 -11.119 -3.924 1.00 93.75 221 GLN A C 1
ATOM 1658 O O . GLN A 1 221 ? -18.220 -10.613 -2.831 1.00 93.75 221 GLN A O 1
ATOM 1663 N N . LYS A 1 222 ? -18.782 -12.106 -4.412 1.00 90.44 222 LYS A N 1
ATOM 1664 C CA . LYS A 1 222 ? -19.956 -12.634 -3.692 1.00 90.44 222 LYS A CA 1
ATOM 1665 C C . LYS A 1 222 ? -19.587 -13.192 -2.313 1.00 90.44 222 LYS A C 1
ATOM 1667 O O . LYS A 1 222 ? -20.221 -12.844 -1.325 1.00 90.44 222 LYS A O 1
ATOM 1672 N N . PHE A 1 223 ? -18.520 -13.988 -2.243 1.00 88.38 223 PHE A N 1
ATOM 1673 C CA . PHE A 1 223 ? -18.041 -14.559 -0.980 1.00 88.38 223 PHE A CA 1
ATOM 1674 C C . PHE A 1 223 ? -17.520 -13.482 -0.025 1.00 88.38 223 PHE A C 1
ATOM 1676 O O . PHE A 1 223 ? -17.821 -13.495 1.164 1.00 88.38 223 PHE A O 1
ATOM 1683 N N . VAL A 1 224 ? -16.770 -12.511 -0.554 1.00 93.19 224 VAL A N 1
ATOM 1684 C CA . VAL A 1 224 ? -16.239 -11.401 0.250 1.00 93.19 224 VAL A CA 1
ATOM 1685 C C . VAL A 1 224 ? -17.363 -10.487 0.747 1.00 93.19 224 VAL A C 1
ATOM 1687 O O . VAL A 1 224 ? -17.289 -10.002 1.871 1.00 93.19 224 VAL A O 1
ATOM 1690 N N . GLN A 1 225 ? -18.403 -10.265 -0.060 1.00 94.44 225 GLN A N 1
ATOM 1691 C CA . GLN A 1 225 ? -19.507 -9.366 0.268 1.00 94.44 225 GLN A CA 1
ATOM 1692 C C . GLN A 1 225 ? -20.265 -9.836 1.513 1.00 94.44 225 GLN A C 1
ATOM 1694 O O . GLN A 1 225 ? -20.419 -9.045 2.433 1.00 94.44 225 GLN A O 1
ATOM 1699 N N . ARG A 1 226 ? -20.601 -11.130 1.611 1.00 93.56 226 ARG A N 1
ATOM 1700 C CA . ARG A 1 226 ? -21.271 -11.706 2.793 1.00 93.56 226 ARG A CA 1
ATOM 1701 C C . ARG A 1 226 ? -20.506 -11.429 4.096 1.00 93.56 226 ARG A C 1
ATOM 1703 O O . ARG A 1 226 ? -21.095 -11.025 5.097 1.00 93.56 226 ARG A O 1
ATOM 1710 N N . TRP A 1 227 ? -19.181 -11.598 4.083 1.00 95.00 227 TRP A N 1
ATOM 1711 C CA . TRP A 1 227 ? -18.339 -11.277 5.242 1.00 95.00 227 TRP A CA 1
ATOM 1712 C C . TRP A 1 227 ? -18.315 -9.774 5.544 1.00 95.00 227 TRP A C 1
ATOM 1714 O O . TRP A 1 227 ? -18.427 -9.372 6.700 1.00 95.00 227 TRP A O 1
ATOM 1724 N N . LEU A 1 228 ? -18.186 -8.931 4.515 1.00 96.00 228 LEU A N 1
ATOM 1725 C CA . LEU A 1 228 ? -18.201 -7.477 4.688 1.00 96.00 228 LEU A CA 1
ATOM 1726 C C . LEU A 1 228 ? -19.523 -6.990 5.283 1.00 96.00 228 LEU A C 1
ATOM 1728 O O . LEU A 1 228 ? -19.494 -6.146 6.176 1.00 96.00 228 LEU A O 1
ATOM 1732 N N . ASP A 1 229 ? -20.649 -7.539 4.834 1.00 95.50 229 ASP A N 1
ATOM 1733 C CA . ASP A 1 229 ? -21.978 -7.197 5.338 1.00 95.50 229 ASP A CA 1
ATOM 1734 C C . ASP A 1 229 ? -22.108 -7.582 6.818 1.00 95.50 229 ASP A C 1
ATOM 1736 O O . ASP A 1 229 ? -22.483 -6.744 7.636 1.00 95.50 229 ASP A O 1
ATOM 1740 N N . SER A 1 230 ? -21.644 -8.780 7.192 1.00 96.38 230 SER A N 1
ATOM 1741 C CA . SER A 1 230 ? -21.597 -9.240 8.591 1.00 96.38 230 SER A CA 1
ATOM 1742 C C . SER A 1 230 ? -20.757 -8.310 9.479 1.00 96.38 230 SER A C 1
ATOM 1744 O O . SER A 1 230 ? -21.168 -7.922 10.573 1.00 96.38 230 SER A O 1
ATOM 1746 N N . VAL A 1 231 ? -19.581 -7.886 8.995 1.00 96.06 231 VAL A N 1
ATOM 1747 C CA . VAL A 1 231 ? -18.720 -6.926 9.706 1.00 96.06 231 VAL A CA 1
ATOM 1748 C C . VAL A 1 231 ? -19.390 -5.555 9.815 1.00 96.06 231 VAL A C 1
ATOM 1750 O O . VAL A 1 231 ? -19.281 -4.911 10.855 1.00 96.06 231 VAL A O 1
ATOM 1753 N N . MET A 1 232 ? -20.077 -5.082 8.772 1.00 95.75 232 MET A N 1
ATOM 1754 C CA . MET A 1 232 ? -20.780 -3.796 8.803 1.00 95.75 232 MET A CA 1
ATOM 1755 C C . MET A 1 232 ? -21.932 -3.800 9.809 1.00 95.75 232 MET A C 1
ATOM 1757 O O . MET A 1 232 ? -22.052 -2.842 10.573 1.00 95.75 232 MET A O 1
ATOM 1761 N N . THR A 1 233 ? -22.726 -4.869 9.855 1.00 96.19 233 THR A N 1
ATOM 1762 C CA . THR A 1 233 ? -23.802 -5.042 10.839 1.00 96.19 233 THR A CA 1
ATOM 1763 C C . THR A 1 233 ? -23.240 -5.093 12.258 1.00 96.19 233 THR A C 1
ATOM 1765 O O . THR A 1 233 ? -23.618 -4.270 13.091 1.00 96.19 233 THR A O 1
A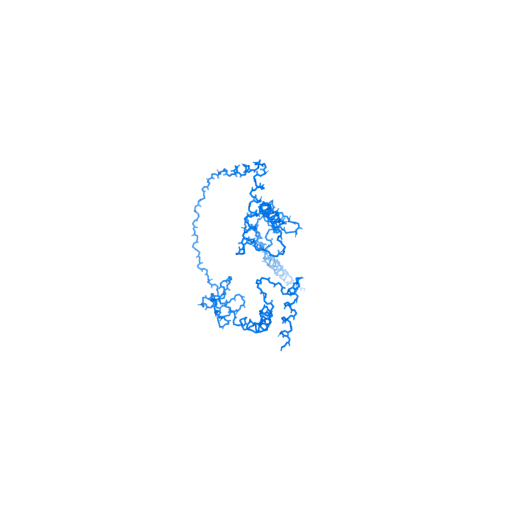TOM 1768 N N . ALA A 1 234 ? -22.216 -5.918 12.508 1.00 96.62 234 ALA A N 1
ATOM 1769 C CA . ALA A 1 234 ? -21.556 -5.979 13.814 1.00 96.62 234 ALA A CA 1
ATOM 1770 C C . ALA A 1 234 ? -20.980 -4.620 14.257 1.00 96.62 234 ALA A C 1
ATOM 1772 O O . ALA A 1 234 ? -21.059 -4.258 15.430 1.00 96.62 234 ALA A O 1
ATOM 1773 N N . ARG A 1 235 ? -20.418 -3.830 13.329 1.00 96.50 235 ARG A N 1
ATOM 1774 C CA . ARG A 1 235 ? -19.923 -2.475 13.631 1.00 96.50 235 ARG A CA 1
ATOM 1775 C C . ARG A 1 235 ? -21.038 -1.518 14.035 1.00 96.50 235 ARG A C 1
ATOM 1777 O O . ARG A 1 235 ? -20.801 -0.695 14.917 1.00 96.50 235 ARG A O 1
ATOM 1784 N N . LYS A 1 236 ? -22.197 -1.592 13.371 1.00 95.56 236 LYS A N 1
ATOM 1785 C CA . LYS A 1 236 ? -23.366 -0.761 13.688 1.00 95.56 236 LYS A CA 1
ATOM 1786 C C . LYS A 1 236 ? -23.903 -1.104 15.074 1.00 95.56 236 LYS A C 1
ATOM 1788 O O . LYS A 1 236 ? -24.041 -0.206 15.893 1.00 95.56 236 LYS A O 1
ATOM 1793 N N . GLU A 1 237 ? -24.100 -2.388 15.358 1.00 95.19 237 GLU A N 1
ATOM 1794 C CA . GLU A 1 237 ? -24.639 -2.850 16.643 1.00 95.19 237 GLU A CA 1
ATOM 1795 C C . GLU A 1 237 ? -23.702 -2.576 17.825 1.00 95.19 237 GLU A C 1
ATOM 1797 O O . GLU A 1 237 ? -24.160 -2.314 18.928 1.00 95.19 237 GLU A O 1
ATOM 1802 N N . LEU A 1 238 ? -22.383 -2.621 17.612 1.00 94.50 238 LEU A N 1
ATOM 1803 C CA . LEU A 1 238 ? -21.391 -2.279 18.639 1.00 94.50 238 LEU A CA 1
ATOM 1804 C C . LEU A 1 238 ? -21.076 -0.772 18.703 1.00 94.50 238 LEU A C 1
ATOM 1806 O O . LEU A 1 238 ? -20.162 -0.373 19.423 1.00 94.50 238 LEU A O 1
ATOM 1810 N N . GLY A 1 239 ? -21.749 0.069 17.908 1.00 93.81 239 GLY A N 1
ATOM 1811 C CA . GLY A 1 239 ? -21.548 1.523 17.909 1.00 93.81 239 GLY A CA 1
ATOM 1812 C C . GLY A 1 239 ? -20.130 1.978 17.527 1.00 93.81 239 GLY A C 1
ATOM 1813 O O . GLY A 1 239 ? -19.695 3.066 17.911 1.00 93.81 239 GLY A O 1
ATOM 1814 N N . ILE A 1 240 ? -19.370 1.168 16.780 1.00 92.88 240 ILE A N 1
ATOM 1815 C CA . ILE A 1 240 ? -17.945 1.416 16.517 1.00 92.88 240 ILE A CA 1
ATOM 1816 C C . ILE A 1 240 ? -17.771 2.514 15.461 1.00 92.88 240 ILE A C 1
ATOM 1818 O O . ILE A 1 240 ? -17.827 2.270 14.247 1.00 92.88 240 ILE A O 1
ATOM 1822 N N . LYS A 1 241 ? -17.461 3.728 15.925 1.00 89.06 241 LYS A N 1
ATOM 1823 C CA . LYS A 1 241 ? -17.065 4.866 15.085 1.00 89.06 241 LYS A CA 1
ATOM 1824 C C . LYS A 1 241 ? -15.541 4.904 14.908 1.00 89.06 241 LYS A C 1
ATOM 1826 O O . LYS A 1 241 ? -14.783 4.673 15.842 1.00 89.06 241 LYS A O 1
ATOM 1831 N N . GLY A 1 242 ? -15.078 5.194 13.691 1.00 88.69 242 GLY A N 1
ATOM 1832 C CA . GLY A 1 242 ? -13.647 5.273 13.376 1.00 88.69 242 GLY A CA 1
ATOM 1833 C C . GLY A 1 242 ? -12.964 3.919 13.132 1.00 88.69 242 GLY A C 1
ATOM 1834 O O . GLY A 1 242 ? -13.606 2.901 12.855 1.00 88.69 242 GLY A O 1
ATOM 1835 N N . PHE A 1 243 ? -11.631 3.918 13.154 1.00 89.50 243 PHE A N 1
ATOM 1836 C CA . PHE A 1 243 ? -10.831 2.730 12.859 1.00 89.50 243 PHE A CA 1
ATOM 1837 C C . PHE A 1 243 ? -10.877 1.731 14.021 1.00 89.50 243 PHE A C 1
ATOM 1839 O O . PHE A 1 243 ? -10.565 2.076 15.154 1.00 89.50 243 PHE A O 1
ATOM 1846 N N . CYS A 1 244 ? -11.202 0.476 13.719 1.00 90.38 244 CYS A N 1
ATOM 1847 C CA . CYS A 1 244 ? -11.104 -0.634 14.660 1.00 90.38 244 CYS A CA 1
ATOM 1848 C C . CYS A 1 244 ? -10.548 -1.847 13.914 1.00 90.38 244 CYS A C 1
ATOM 1850 O O . CYS A 1 244 ? -11.074 -2.220 12.862 1.00 90.38 244 CYS A O 1
ATOM 1852 N N . ALA A 1 245 ? -9.466 -2.428 14.430 1.00 92.56 245 ALA A N 1
ATOM 1853 C CA . ALA A 1 245 ? -8.856 -3.608 13.839 1.00 92.56 245 ALA A CA 1
ATOM 1854 C C . ALA A 1 245 ? -9.704 -4.847 14.164 1.00 92.56 245 ALA A C 1
ATOM 1856 O O . ALA A 1 245 ? -9.801 -5.240 15.326 1.00 92.56 245 ALA A O 1
ATOM 1857 N N . VAL A 1 246 ? -10.297 -5.465 13.140 1.00 93.00 246 VAL A N 1
ATOM 1858 C CA . VAL A 1 246 ? -11.064 -6.712 13.281 1.00 93.00 246 VAL A CA 1
ATOM 1859 C C . VAL A 1 246 ? -10.130 -7.814 13.790 1.00 93.00 246 VAL A C 1
ATOM 1861 O O . VAL A 1 246 ? -9.136 -8.119 13.136 1.00 93.00 246 VAL A O 1
ATOM 1864 N N . GLY A 1 247 ? -10.418 -8.373 14.968 1.00 91.06 247 GLY A N 1
ATOM 1865 C CA . GLY A 1 247 ? -9.589 -9.411 15.595 1.00 91.06 247 GLY A CA 1
ATOM 1866 C C . GLY A 1 247 ? -8.255 -8.892 16.147 1.00 91.06 247 GLY A C 1
ATOM 1867 O O . GLY A 1 247 ? -7.326 -9.666 16.357 1.00 91.06 247 GLY A O 1
ATOM 1868 N N . GLY A 1 248 ? -8.127 -7.576 16.345 1.00 90.50 248 GLY A N 1
ATOM 1869 C CA . GLY A 1 248 ? -6.921 -6.965 16.900 1.00 90.50 248 GLY A CA 1
ATOM 1870 C C . GLY A 1 248 ? -6.696 -7.270 18.387 1.00 90.50 248 GLY A C 1
ATOM 1871 O O . GLY A 1 248 ? -7.483 -7.942 19.046 1.00 90.50 248 GLY A O 1
ATOM 1872 N N . LYS A 1 249 ? -5.614 -6.715 18.950 1.00 89.81 249 LYS A N 1
ATOM 1873 C CA . LYS A 1 249 ? -5.287 -6.860 20.383 1.00 89.81 249 LYS A CA 1
ATOM 1874 C C . LYS A 1 249 ? -6.258 -6.118 21.312 1.00 89.81 249 LYS A C 1
ATOM 1876 O O . LYS A 1 249 ? -6.335 -6.460 22.487 1.00 89.81 249 LYS A O 1
ATOM 1881 N N . SER A 1 250 ? -6.970 -5.108 20.809 1.00 89.25 250 SER A N 1
ATOM 1882 C CA . SER A 1 250 ? -7.940 -4.344 21.596 1.00 89.25 250 SER A CA 1
ATOM 1883 C C . SER A 1 250 ? -9.190 -5.173 21.897 1.00 89.25 250 SER A C 1
ATOM 1885 O O . SER A 1 250 ? -9.653 -5.933 21.047 1.00 89.25 250 SER A O 1
ATOM 1887 N N . ALA A 1 251 ? -9.776 -4.981 23.084 1.00 90.44 251 ALA A N 1
ATOM 1888 C CA . ALA A 1 251 ? -11.016 -5.653 23.485 1.00 90.44 251 ALA A CA 1
ATOM 1889 C C . ALA A 1 251 ? -12.145 -5.425 22.463 1.00 90.44 251 ALA A C 1
ATOM 1891 O O . ALA A 1 251 ? -12.774 -6.373 21.999 1.00 90.44 251 ALA A O 1
ATOM 1892 N N . GLN A 1 252 ? -12.301 -4.181 22.002 1.00 91.06 252 GLN A N 1
ATOM 1893 C CA . GLN A 1 252 ? -13.262 -3.801 20.963 1.00 91.06 252 GLN A CA 1
ATOM 1894 C C . GLN A 1 252 ? -13.042 -4.549 19.634 1.00 91.06 252 GLN A C 1
ATOM 1896 O O . GLN A 1 252 ? -14.001 -4.954 18.984 1.00 91.06 252 GLN A O 1
ATOM 1901 N N . GLY A 1 253 ? -11.784 -4.759 19.229 1.00 94.00 253 GLY A N 1
ATOM 1902 C CA . GLY A 1 253 ? -11.448 -5.474 17.995 1.00 94.00 253 GLY A CA 1
ATOM 1903 C C . GLY A 1 253 ? -11.759 -6.968 18.070 1.00 94.00 253 GLY A C 1
ATOM 1904 O O . GLY A 1 253 ? -12.249 -7.545 17.095 1.00 94.00 253 GLY A O 1
ATOM 1905 N N . LYS A 1 254 ? -11.521 -7.583 19.237 1.00 95.19 254 LYS A N 1
ATOM 1906 C CA . LYS A 1 254 ? -11.895 -8.976 19.522 1.00 95.19 254 LYS A CA 1
ATOM 1907 C C . LYS A 1 254 ? -13.415 -9.154 19.523 1.00 95.19 254 LYS A C 1
ATOM 1909 O O . LYS A 1 254 ? -13.908 -10.046 18.838 1.00 95.19 254 LYS A O 1
ATOM 1914 N N . ALA A 1 255 ? -14.144 -8.265 20.203 1.00 94.88 255 ALA A N 1
ATOM 1915 C CA . ALA A 1 255 ? -15.607 -8.277 20.243 1.00 94.88 255 ALA A CA 1
ATOM 1916 C C . ALA A 1 255 ? -16.221 -8.114 18.842 1.00 94.88 255 ALA A C 1
ATOM 1918 O O . ALA A 1 255 ? -17.105 -8.879 18.458 1.00 94.88 255 ALA A O 1
ATOM 1919 N N . LEU A 1 256 ? -15.694 -7.183 18.037 1.00 96.75 256 LEU A N 1
ATOM 1920 C CA . LEU A 1 256 ? -16.134 -6.986 16.655 1.00 96.75 256 LEU A CA 1
ATOM 1921 C C . LEU A 1 256 ? -15.966 -8.251 15.807 1.00 96.75 256 LEU A C 1
ATOM 1923 O O . LEU A 1 256 ? -16.861 -8.599 15.042 1.00 96.75 256 LEU A O 1
ATOM 1927 N N . TYR A 1 257 ? -14.828 -8.937 15.930 1.00 96.19 257 TYR A N 1
ATOM 1928 C CA . TYR A 1 257 ? -14.587 -10.167 15.180 1.00 96.19 257 TYR A CA 1
ATOM 1929 C C . TYR A 1 257 ? -15.501 -11.307 15.621 1.00 96.19 257 TYR A C 1
ATOM 1931 O O . TYR A 1 257 ? -16.083 -11.965 14.763 1.00 96.19 257 TYR A O 1
ATOM 1939 N N . ALA A 1 258 ? -15.658 -11.518 16.931 1.00 96.50 258 ALA A N 1
ATOM 1940 C CA . ALA A 1 258 ? -16.538 -12.555 17.462 1.00 96.50 258 ALA A CA 1
ATOM 1941 C C . ALA A 1 258 ? -17.979 -12.366 16.962 1.00 96.50 258 ALA A C 1
ATOM 1943 O O . ALA A 1 258 ? -18.571 -13.297 16.419 1.00 96.50 258 ALA A O 1
ATOM 1944 N N . LYS A 1 259 ? -18.497 -11.135 17.039 1.00 95.62 259 LYS A N 1
ATOM 1945 C CA . LYS A 1 259 ? -19.852 -10.809 16.588 1.00 95.62 259 LYS A CA 1
ATOM 1946 C C . LYS A 1 259 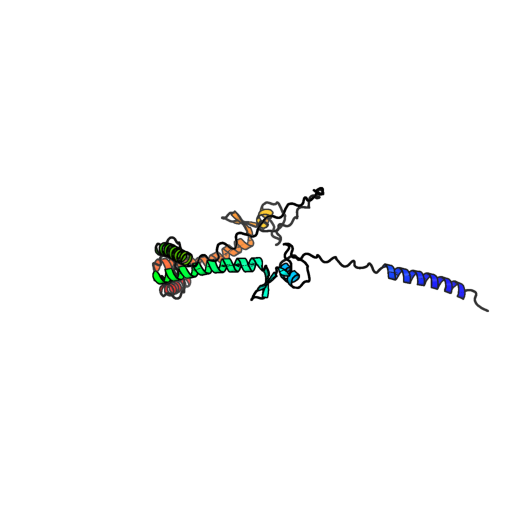? -20.020 -10.926 15.072 1.00 95.62 259 LYS A C 1
ATOM 1948 O O . LYS A 1 259 ? -20.972 -11.542 14.608 1.00 95.62 259 LYS A O 1
ATOM 1953 N N . ALA A 1 260 ? -19.069 -10.409 14.291 1.00 96.81 260 ALA A N 1
ATOM 1954 C CA . ALA A 1 260 ? -19.094 -10.554 12.835 1.00 96.81 260 ALA A CA 1
ATOM 1955 C C . ALA A 1 260 ? -19.021 -12.025 12.396 1.00 96.81 260 ALA A C 1
ATOM 1957 O O . ALA A 1 260 ? -19.671 -12.407 11.428 1.00 96.81 260 ALA A O 1
ATOM 1958 N N . LYS A 1 261 ? -18.255 -12.859 13.111 1.00 96.44 261 LYS A N 1
ATOM 1959 C CA . LYS A 1 261 ? -18.173 -14.300 12.853 1.00 96.44 261 LYS A CA 1
ATOM 1960 C C . LYS A 1 261 ? -19.488 -15.014 13.168 1.00 96.44 261 LYS A C 1
ATOM 1962 O O . LYS A 1 261 ? -19.877 -15.869 12.382 1.00 96.44 261 LYS A O 1
ATOM 1967 N N . ALA A 1 262 ? -20.170 -14.643 14.252 1.00 95.50 262 ALA A N 1
ATOM 1968 C CA . ALA A 1 262 ? -21.492 -15.176 14.580 1.00 95.50 262 ALA A CA 1
ATOM 1969 C C . ALA A 1 262 ? -22.528 -14.823 13.498 1.00 95.50 262 ALA A C 1
ATOM 1971 O O . ALA A 1 262 ? -23.174 -15.718 12.968 1.00 95.50 262 ALA A O 1
ATOM 1972 N N . LEU A 1 263 ? -22.597 -13.551 13.082 1.00 95.62 263 LEU A N 1
ATOM 1973 C CA . LEU A 1 263 ? -23.487 -13.102 11.999 1.00 95.62 263 LEU A CA 1
ATOM 1974 C C . LEU A 1 263 ? -23.165 -13.735 10.641 1.00 95.62 263 LEU A C 1
ATOM 1976 O O . LEU A 1 263 ? -24.049 -13.885 9.811 1.00 95.62 263 LEU A O 1
ATOM 1980 N N . TYR A 1 264 ? -21.898 -14.071 10.394 1.00 94.19 264 TYR A N 1
ATOM 1981 C CA . TYR A 1 264 ? -21.497 -14.734 9.158 1.00 94.19 264 TYR A CA 1
ATOM 1982 C C . TYR A 1 264 ? -21.854 -16.222 9.141 1.00 94.19 264 TYR A C 1
ATOM 1984 O O . TYR A 1 264 ? -22.004 -16.782 8.055 1.00 94.19 264 TYR A O 1
ATOM 1992 N N . ALA A 1 265 ? -21.891 -16.868 10.308 1.00 92.81 265 ALA A N 1
ATOM 1993 C CA . ALA A 1 265 ? -22.234 -18.280 10.451 1.00 92.81 265 ALA A CA 1
ATOM 1994 C C . ALA A 1 265 ? -23.751 -18.521 10.469 1.00 92.81 265 ALA A C 1
ATOM 1996 O O . ALA A 1 265 ? -24.168 -19.598 10.049 1.00 92.81 265 ALA A O 1
ATOM 1997 N N . ALA A 1 266 ? -24.526 -17.531 10.927 1.00 83.88 266 ALA A N 1
ATOM 1998 C CA . ALA A 1 266 ? -25.971 -17.451 10.724 1.00 83.88 266 ALA A CA 1
ATOM 1999 C C . ALA A 1 266 ? -26.326 -17.391 9.226 1.00 83.88 266 ALA A C 1
ATOM 2001 O O . ALA A 1 266 ? -27.409 -17.904 8.877 1.00 83.88 266 ALA A O 1
#

Radius of gyration: 36.7 Å; chains: 1; bounding box: 81×86×95 Å

Foldseek 3Di:
DDDPPPVVVVVVVVVVVVVVVVVVVVPPPPPPPPPDALEADDPCRQVCQLVVVHAAYPVRDHNVQWDQDPVRDIDGPVVVVVVVVVVVVVVLLVVLLVVLCVVLVPDDDEQQCDPDPSNPSSNVRSVVSSVVVVVPDDPPPPPPPPPPDDDDDDDDDDDDDDDPDDPDDDDLEADDDCRLVCQLVVVHAYYPVRDHNVQWDQDPVRDIDGPVVVVVVVVVCVVVVLLVVLLVVLCVVLVPDDDAQQCDPDPSNPSSNVRSVVSSVD